Protein AF-A0A0W8G1V9-F1 (afdb_monomer)

Foldseek 3Di:
DDQALVNLQPDDDDDDPPDDDPVVSNVVSNVVNVVSVVVVVVVVVVVVVVVVVVVVVVVVVVVVVVVVVVVVVVVVVVVVVVVVVVVVVVVVVVVVVVVVVVVVVVVVVVVVVVVVVVVVVVVVVVVVVVVVVVVVVVVVCVVPPPPPVPVVVVVVVVVVVVVPDDDDDDDDDDDDDDDDD

InterPro domains:
  IPR007793 DivIVA [PF05103] (3-133)
  IPR007793 DivIVA [PTHR35794] (1-148)
  IPR019933 DivIVA domain [TIGR03544] (6-36)

Sequence (181 aa):
MTISKSDLLTHTFSKKLFGYRPAEVDATLREAAETLDRLAGERAELLRRVAEMERDLREFREREATLRDTLMTTQTIVGDMKEKARTEAVALVDEARRQADALDEAARRRLEGEKARLEALFRQRERFEQQMRDLLLAHARLLNAPDDGRGRDALDQSRALAGEQGGDAAGGDFLFGEEPA

pLDDT: mean 84.59, std 18.83, range [38.91, 98.38]

Organism: NCBI:txid938273

Secondary structure (DSSP, 8-state):
----HHHHHH--PPP-TTPPPHHHHHHHHHHHHHHHHHHHHHHHHHHHHHHHHHHHHHHHHHHHHHHHHHHHHHHHHHHHHHHHHHHHHHHHHHHHHHHHHHHHHHHHHHHHHHHHHHHHHHHHHHHHHHHHHHHHHHHHHHHTS---THHHHHHHHHHHHTTS-----------------

Mean predicted aligned error: 15.76 Å

Radius of gyration: 68.52 Å; Cα contacts (8 Å, |Δi|>4): 16; chains: 1; bounding box: 103×54×187 Å

Structure (mmCIF, N/CA/C/O backbone):
data_AF-A0A0W8G1V9-F1
#
_entry.id   AF-A0A0W8G1V9-F1
#
loop_
_atom_site.group_PDB
_atom_site.id
_atom_site.type_symbol
_atom_site.label_atom_id
_atom_site.label_alt_id
_atom_site.label_comp_id
_atom_site.label_asym_id
_atom_site.label_entity_id
_atom_site.label_seq_id
_atom_site.pdbx_PDB_ins_code
_atom_site.Cartn_x
_atom_site.Cartn_y
_atom_site.Cartn_z
_atom_site.occupancy
_atom_site.B_iso_or_equiv
_atom_site.auth_seq_id
_atom_site.auth_comp_id
_atom_site.auth_asym_id
_atom_site.auth_atom_id
_atom_site.pdbx_PDB_model_num
ATOM 1 N N . MET A 1 1 ? -42.338 -14.255 49.892 1.00 43.41 1 MET A N 1
ATOM 2 C CA . MET A 1 1 ? -43.134 -13.180 50.519 1.00 43.41 1 MET A CA 1
ATOM 3 C C . MET A 1 1 ? -42.163 -12.129 51.018 1.00 43.41 1 MET A C 1
ATOM 5 O O . MET A 1 1 ? -41.389 -12.430 51.914 1.00 43.41 1 MET A O 1
ATOM 9 N N . THR A 1 2 ? -42.115 -10.962 50.383 1.00 60.12 2 THR A N 1
ATOM 10 C CA . THR A 1 2 ? -41.278 -9.840 50.832 1.00 60.12 2 THR A CA 1
ATOM 11 C C . THR A 1 2 ? -42.154 -8.929 51.672 1.00 60.12 2 THR A C 1
ATOM 13 O O . THR A 1 2 ? -43.024 -8.255 51.132 1.00 60.12 2 THR A O 1
ATOM 16 N N . ILE A 1 3 ? -41.976 -8.986 52.986 1.00 73.94 3 ILE A N 1
ATOM 17 C CA . ILE A 1 3 ? -42.673 -8.105 53.919 1.00 73.94 3 ILE A CA 1
ATOM 18 C C . ILE A 1 3 ? -42.046 -6.713 53.771 1.00 73.94 3 ILE A C 1
ATOM 20 O O . ILE A 1 3 ? -40.832 -6.573 53.925 1.00 73.94 3 ILE A O 1
ATOM 24 N N . SER A 1 4 ? -42.847 -5.710 53.409 1.00 79.19 4 SER A N 1
ATOM 25 C CA . SER A 1 4 ? -42.400 -4.314 53.314 1.00 79.19 4 SER A CA 1
ATOM 26 C C . SER A 1 4 ? -42.278 -3.687 54.710 1.00 79.19 4 SER A C 1
ATOM 28 O O . SER A 1 4 ? -42.938 -4.132 55.650 1.00 79.19 4 SER A O 1
ATOM 30 N N . LYS A 1 5 ? -41.504 -2.605 54.868 1.00 83.62 5 LYS A N 1
ATOM 31 C CA . LYS A 1 5 ? -41.511 -1.803 56.108 1.00 83.62 5 LYS A CA 1
ATOM 32 C C . LYS A 1 5 ? -42.925 -1.409 56.518 1.00 83.62 5 LYS A C 1
ATOM 34 O O . LYS A 1 5 ? -43.279 -1.506 57.689 1.00 83.62 5 LYS A O 1
ATOM 39 N N . SER A 1 6 ? -43.729 -0.970 55.553 1.00 81.81 6 SER A N 1
ATOM 40 C CA . SER A 1 6 ? -45.129 -0.609 55.777 1.00 81.81 6 SER A CA 1
ATOM 41 C C . SER A 1 6 ? -45.936 -1.781 56.335 1.00 81.81 6 SER A C 1
ATOM 43 O O . SER A 1 6 ? -46.715 -1.577 57.265 1.00 81.81 6 SER A O 1
ATOM 45 N N . ASP A 1 7 ? -45.693 -2.996 55.842 1.00 82.88 7 ASP A N 1
ATOM 46 C CA . ASP A 1 7 ? -46.357 -4.210 56.323 1.00 82.88 7 ASP A CA 1
ATOM 47 C C . ASP A 1 7 ? -45.920 -4.561 57.751 1.00 82.88 7 ASP A C 1
ATOM 49 O O . ASP A 1 7 ? -46.758 -4.922 58.569 1.00 82.88 7 ASP A O 1
ATOM 53 N N . LEU A 1 8 ? -44.633 -4.402 58.088 1.00 83.00 8 LEU A N 1
ATOM 54 C CA . LEU A 1 8 ? -44.114 -4.625 59.448 1.00 83.00 8 LEU A CA 1
ATOM 55 C C . LEU A 1 8 ? -44.671 -3.635 60.469 1.00 83.00 8 LEU A C 1
ATOM 57 O O . LEU A 1 8 ? -44.983 -4.029 61.589 1.00 83.00 8 LEU A O 1
ATOM 61 N N . LEU A 1 9 ? -44.806 -2.362 60.089 1.00 80.81 9 LEU A N 1
ATOM 62 C CA . LEU A 1 9 ? -45.289 -1.305 60.981 1.00 80.81 9 LEU A CA 1
ATOM 63 C C . LEU A 1 9 ? -46.808 -1.339 61.198 1.00 80.81 9 LEU A C 1
ATOM 65 O O . LEU A 1 9 ? -47.284 -0.829 62.209 1.00 80.81 9 LEU A O 1
ATOM 69 N N . THR A 1 10 ? -47.572 -1.913 60.265 1.00 82.31 10 THR A N 1
ATOM 70 C CA . THR A 1 10 ? -49.034 -2.072 60.393 1.00 82.31 10 THR A CA 1
ATOM 71 C C . THR A 1 10 ? -49.454 -3.442 60.923 1.00 82.31 10 THR A C 1
ATOM 73 O O . THR A 1 10 ? -50.629 -3.643 61.241 1.00 82.31 10 THR A O 1
ATOM 76 N N . HIS A 1 11 ? -48.520 -4.386 61.059 1.00 81.69 11 HIS A N 1
ATOM 77 C CA . HIS A 1 11 ? -48.825 -5.713 61.573 1.00 81.69 11 HIS A CA 1
ATOM 78 C C . HIS A 1 11 ? -49.167 -5.669 63.066 1.00 81.69 11 HIS A C 1
ATOM 80 O O . HIS A 1 11 ? -48.423 -5.124 63.877 1.00 81.69 11 HIS A O 1
ATOM 86 N N . THR A 1 12 ? -50.291 -6.281 63.446 1.00 77.44 12 THR A N 1
ATOM 87 C CA . THR A 1 12 ? -50.728 -6.375 64.844 1.00 77.44 12 THR A CA 1
ATOM 88 C C . THR A 1 12 ? -50.795 -7.834 65.278 1.00 77.44 12 THR A C 1
ATOM 90 O O . THR A 1 12 ? -51.398 -8.675 64.612 1.00 77.44 12 THR A O 1
ATOM 93 N N . PHE A 1 13 ? -50.166 -8.150 66.411 1.00 82.31 13 PHE A N 1
ATOM 94 C CA . PHE A 1 13 ? -50.137 -9.509 66.949 1.00 82.31 13 PHE A CA 1
ATOM 95 C C . PHE A 1 13 ? -51.309 -9.774 67.903 1.00 82.31 13 PHE A C 1
ATOM 97 O O . PHE A 1 13 ? -51.673 -8.936 68.731 1.00 82.31 13 PHE A O 1
ATOM 104 N N . SER A 1 14 ? -51.880 -10.982 67.842 1.00 81.00 14 SER A N 1
ATOM 105 C CA . SER A 1 14 ? -52.902 -11.435 68.794 1.00 81.00 14 SER A CA 1
ATOM 106 C C . SER A 1 14 ? -52.316 -11.613 70.201 1.00 81.00 14 SER A C 1
ATOM 108 O O . SER A 1 14 ? -51.276 -12.255 70.360 1.00 81.00 14 SER A O 1
ATOM 110 N N . LYS A 1 15 ? -53.002 -11.115 71.237 1.00 80.62 15 LYS A N 1
ATOM 111 C CA . LYS A 1 15 ? -52.551 -11.207 72.638 1.00 80.62 15 LYS A CA 1
ATOM 112 C C . LYS A 1 15 ? -52.865 -12.590 73.239 1.00 80.62 15 LYS A C 1
ATOM 114 O O . LYS A 1 15 ? -53.973 -13.093 73.075 1.00 80.62 15 LYS A O 1
ATOM 119 N N . LYS A 1 16 ? -51.916 -13.191 73.970 1.00 83.56 16 LYS A N 1
ATOM 120 C CA . LYS A 1 16 ? -52.084 -14.441 74.749 1.00 83.56 16 LYS A CA 1
ATOM 121 C C . LYS A 1 16 ? -51.517 -14.278 76.167 1.00 83.56 16 LYS A C 1
ATOM 123 O O . LYS A 1 16 ? -50.595 -13.494 76.363 1.00 83.56 16 LYS A O 1
ATOM 128 N N . LEU A 1 17 ? -52.054 -15.039 77.131 1.00 74.75 17 LEU A N 1
ATOM 129 C CA . LEU A 1 17 ? -51.790 -14.892 78.578 1.00 74.75 17 LEU A CA 1
ATOM 130 C C . LEU A 1 17 ? -50.307 -15.058 78.994 1.00 74.75 17 LEU A C 1
ATOM 132 O O . LEU A 1 17 ? -49.903 -14.494 80.001 1.00 74.75 17 LEU A O 1
ATOM 136 N N . PHE A 1 18 ? -49.499 -15.786 78.214 1.00 81.44 18 PHE A N 1
ATOM 137 C CA . PHE A 1 18 ? -48.054 -15.999 78.426 1.00 81.44 18 PHE A CA 1
ATOM 138 C C . PHE A 1 18 ? -47.213 -15.502 77.225 1.00 81.44 18 PHE A C 1
ATOM 140 O O . PHE A 1 18 ? -46.305 -16.187 76.763 1.00 81.44 18 PHE A O 1
ATOM 147 N N . GLY A 1 19 ? -47.571 -14.353 76.642 1.00 82.50 19 GLY A N 1
ATOM 148 C CA . GLY A 1 19 ? -46.897 -13.788 75.463 1.00 82.50 19 GLY A CA 1
ATOM 149 C C . GLY A 1 19 ? -45.701 -12.876 75.772 1.00 82.50 19 GLY A C 1
ATOM 150 O O . GLY A 1 19 ? -45.485 -12.463 76.910 1.00 82.50 19 GLY A O 1
ATOM 151 N N . TYR A 1 20 ? -44.947 -12.524 74.726 1.00 84.75 20 TYR A N 1
ATOM 152 C CA . TYR A 1 20 ? -43.885 -11.514 74.789 1.00 84.75 20 TYR A CA 1
ATOM 153 C C . TYR A 1 20 ? -44.431 -10.122 75.139 1.00 84.75 20 TYR A C 1
ATOM 155 O O . TYR A 1 20 ? -45.598 -9.812 74.881 1.00 84.75 20 TYR A O 1
ATOM 163 N N . ARG A 1 21 ? -43.577 -9.263 75.711 1.00 87.44 21 ARG A N 1
ATOM 164 C CA . ARG A 1 21 ? -43.950 -7.888 76.064 1.00 87.44 21 ARG A CA 1
ATOM 165 C C . ARG A 1 21 ? -44.204 -7.059 74.798 1.00 87.44 21 ARG A C 1
ATOM 167 O O . ARG A 1 21 ? -43.276 -6.896 74.009 1.00 87.44 21 ARG A O 1
ATOM 174 N N . PRO A 1 22 ? -45.401 -6.465 74.626 1.00 85.06 22 PRO A N 1
ATOM 175 C CA . PRO A 1 22 ? -45.743 -5.719 73.413 1.00 85.06 22 PRO A CA 1
ATOM 176 C C . PRO A 1 22 ? -44.774 -4.576 73.091 1.00 85.06 22 PRO A C 1
ATOM 178 O O . PRO A 1 22 ? -44.374 -4.428 71.948 1.00 85.06 22 PRO A O 1
ATOM 181 N N . ALA A 1 23 ? -44.327 -3.821 74.101 1.00 86.31 23 ALA A N 1
ATOM 182 C CA . ALA A 1 23 ? -43.430 -2.682 73.896 1.00 86.31 23 ALA A CA 1
ATOM 183 C C . ALA A 1 23 ? -42.039 -3.076 73.363 1.00 86.31 23 ALA A C 1
ATOM 185 O O . ALA A 1 23 ? -41.476 -2.356 72.543 1.00 86.31 23 ALA A O 1
ATOM 186 N N . GLU A 1 24 ? -41.491 -4.211 73.815 1.00 87.62 24 GLU A N 1
ATOM 187 C CA . GLU A 1 24 ? -40.208 -4.731 73.320 1.00 87.62 24 GLU A CA 1
ATOM 188 C C . GLU A 1 24 ? -40.360 -5.241 71.881 1.00 87.62 24 GLU A C 1
ATOM 190 O O . GLU A 1 24 ? -39.543 -4.912 71.026 1.00 87.62 24 GLU A O 1
ATOM 195 N N . VAL A 1 25 ? -41.453 -5.956 71.589 1.00 89.31 25 VAL A N 1
ATOM 196 C CA . VAL A 1 25 ? -41.765 -6.434 70.233 1.00 89.31 25 VAL A CA 1
ATOM 197 C C . VAL A 1 25 ? -41.939 -5.263 69.263 1.00 89.31 25 VAL A C 1
ATOM 199 O O . VAL A 1 25 ? -41.333 -5.273 68.196 1.00 89.31 25 VAL A O 1
ATOM 202 N N . ASP A 1 26 ? -42.696 -4.228 69.636 1.00 86.31 26 ASP A N 1
ATOM 203 C CA . ASP A 1 26 ? -42.910 -3.040 68.801 1.00 86.31 26 ASP A CA 1
ATOM 204 C C . ASP A 1 26 ? -41.598 -2.284 68.525 1.00 86.31 26 ASP A C 1
ATOM 206 O O . ASP A 1 26 ? -41.400 -1.765 67.426 1.00 86.31 26 ASP A O 1
ATOM 210 N N . ALA A 1 27 ? -40.686 -2.220 69.503 1.00 89.25 27 ALA A N 1
ATOM 211 C CA . ALA A 1 27 ? -39.368 -1.614 69.319 1.00 89.25 27 ALA A CA 1
ATOM 212 C C . ALA A 1 27 ? -38.511 -2.414 68.324 1.00 89.25 27 ALA A C 1
ATOM 214 O O . ALA A 1 27 ? -37.977 -1.833 67.379 1.00 89.25 27 ALA A O 1
ATOM 215 N N . THR A 1 28 ? -38.451 -3.742 68.472 1.00 89.38 28 THR A N 1
ATOM 216 C CA . THR A 1 28 ? -37.724 -4.618 67.540 1.00 89.38 28 THR A CA 1
ATOM 217 C C . THR A 1 28 ? -38.335 -4.598 66.138 1.00 89.38 28 THR A C 1
ATOM 219 O O . THR A 1 28 ? -37.599 -4.606 65.156 1.00 89.38 28 THR A O 1
ATOM 222 N N . LEU A 1 29 ? -39.666 -4.524 66.011 1.00 89.12 29 LEU A N 1
ATOM 223 C CA . LEU A 1 29 ? -40.331 -4.386 64.712 1.00 89.12 29 LEU A CA 1
ATOM 224 C C . LEU A 1 29 ? -39.946 -3.084 64.006 1.00 89.12 29 LEU A C 1
ATOM 226 O O . LEU A 1 29 ? -39.712 -3.110 62.800 1.00 89.12 29 LEU A O 1
ATOM 230 N N . ARG A 1 30 ? -39.854 -1.959 64.731 1.00 88.69 30 ARG A N 1
ATOM 231 C CA . ARG A 1 30 ? -39.401 -0.683 64.149 1.00 88.69 30 ARG A CA 1
ATOM 232 C C . ARG A 1 30 ? -37.962 -0.773 63.653 1.00 88.69 30 ARG A C 1
ATOM 234 O O . ARG A 1 30 ? -37.707 -0.414 62.509 1.00 88.69 30 ARG A O 1
ATOM 241 N N . GLU A 1 31 ? -37.057 -1.308 64.469 1.00 91.31 31 GLU A N 1
ATOM 242 C CA . GLU A 1 31 ? -35.646 -1.489 64.098 1.00 91.31 31 GLU A CA 1
ATOM 243 C C . GLU A 1 31 ? -35.482 -2.437 62.896 1.00 91.31 31 GLU A C 1
ATOM 245 O O . GLU A 1 31 ? -34.732 -2.154 61.955 1.00 91.31 31 GLU A O 1
ATOM 250 N N . ALA A 1 32 ? -36.237 -3.540 62.873 1.00 91.69 32 ALA A N 1
ATOM 251 C CA . ALA A 1 32 ? -36.265 -4.468 61.746 1.00 91.69 32 ALA A CA 1
ATOM 252 C C . ALA A 1 32 ? -36.785 -3.789 60.470 1.00 91.69 32 ALA A C 1
ATOM 254 O O . ALA A 1 32 ? -36.225 -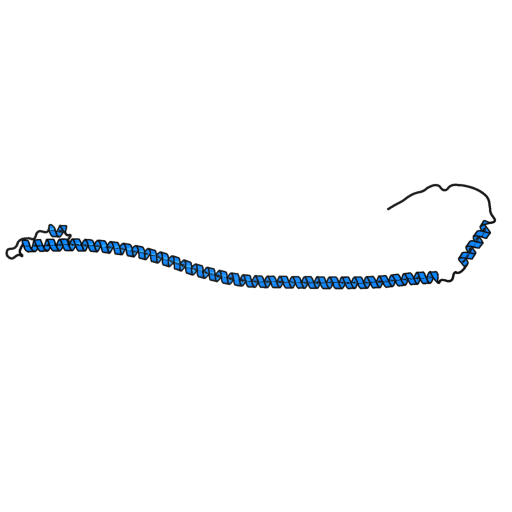3.987 59.391 1.00 91.69 32 ALA A O 1
ATOM 255 N N . ALA A 1 33 ? -37.826 -2.963 60.588 1.00 90.31 33 ALA A N 1
ATOM 256 C CA . ALA A 1 33 ? -38.414 -2.253 59.462 1.00 90.31 33 ALA A CA 1
ATOM 257 C C . ALA A 1 33 ? -37.476 -1.164 58.901 1.00 90.31 33 ALA A C 1
ATOM 259 O O . ALA A 1 33 ? -37.372 -1.020 57.684 1.00 90.31 33 ALA A O 1
ATOM 260 N N . GLU A 1 34 ? -36.740 -0.444 59.754 1.00 91.19 34 GLU A N 1
ATOM 261 C CA . GLU A 1 34 ? -35.687 0.496 59.333 1.00 91.19 34 GLU A CA 1
ATOM 262 C C . GLU A 1 34 ? -34.514 -0.216 58.648 1.00 91.19 34 GLU A C 1
ATOM 264 O O . GLU A 1 34 ? -34.031 0.226 57.603 1.00 91.19 34 GLU A O 1
ATOM 269 N N . THR A 1 35 ? -34.086 -1.355 59.195 1.00 92.06 35 THR A N 1
ATOM 270 C CA . THR A 1 35 ? -33.015 -2.164 58.602 1.00 92.06 35 THR A CA 1
ATOM 271 C C . THR A 1 35 ? -33.415 -2.707 57.230 1.00 92.06 35 THR A C 1
ATOM 273 O O . THR A 1 35 ? -32.601 -2.693 56.305 1.00 92.06 35 THR A O 1
ATOM 276 N N . LEU A 1 36 ? -34.666 -3.147 57.069 1.00 91.69 36 LEU A N 1
ATOM 277 C CA . LEU A 1 36 ? -35.198 -3.611 55.787 1.00 91.69 36 LEU A CA 1
ATOM 278 C C . LEU A 1 36 ? -35.263 -2.498 54.744 1.00 91.69 36 LEU A C 1
ATOM 280 O O . LEU A 1 36 ? -34.876 -2.735 53.602 1.00 91.69 36 LEU A O 1
ATOM 284 N N . ASP A 1 37 ? -35.690 -1.296 55.128 1.00 89.81 37 ASP A N 1
ATOM 285 C CA . ASP A 1 37 ? -35.677 -0.125 54.243 1.00 89.81 37 ASP A CA 1
ATOM 286 C C . ASP A 1 37 ? -34.264 0.198 53.757 1.00 89.81 37 ASP A C 1
ATOM 288 O O . ASP A 1 37 ? -34.039 0.380 52.559 1.00 89.81 37 ASP A O 1
ATOM 292 N N . ARG A 1 38 ? -33.296 0.227 54.681 1.00 93.75 38 ARG A N 1
ATOM 293 C CA . ARG A 1 38 ? -31.892 0.481 54.349 1.00 93.75 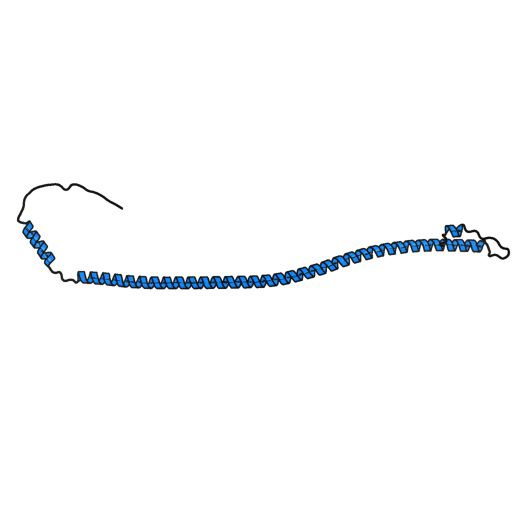38 ARG A CA 1
ATOM 294 C C . ARG A 1 38 ? -31.356 -0.572 53.378 1.00 93.75 38 ARG A C 1
ATOM 296 O O . ARG A 1 38 ? -30.801 -0.215 52.343 1.00 93.75 38 ARG A O 1
ATOM 303 N N . LEU A 1 39 ? -31.581 -1.856 53.665 1.00 94.12 39 LEU A N 1
ATOM 304 C CA . LEU A 1 39 ? -31.167 -2.960 52.790 1.00 94.12 39 LEU A CA 1
ATOM 305 C C . LEU A 1 39 ? -31.860 -2.913 51.422 1.00 94.12 39 LEU A C 1
ATOM 307 O O . LEU A 1 39 ? -31.241 -3.231 50.407 1.00 94.12 39 LEU A O 1
ATOM 311 N N . ALA A 1 40 ? -33.131 -2.509 51.366 1.00 91.25 40 ALA A N 1
ATOM 312 C CA . ALA A 1 40 ? -33.850 -2.333 50.108 1.00 91.25 40 ALA A CA 1
ATOM 313 C C . ALA A 1 40 ? -33.253 -1.188 49.273 1.00 91.25 40 ALA A C 1
ATOM 315 O O . ALA A 1 40 ? -33.099 -1.342 48.058 1.00 91.25 40 ALA A O 1
ATOM 316 N N . GLY A 1 41 ? -32.867 -0.083 49.919 1.00 94.62 41 GLY A N 1
ATOM 317 C CA . GLY A 1 41 ? -32.159 1.036 49.294 1.00 94.62 41 GLY A CA 1
ATOM 318 C C . GLY A 1 41 ? -30.789 0.631 48.747 1.00 94.62 41 GLY A C 1
ATOM 319 O O . GLY A 1 41 ? -30.528 0.820 47.559 1.00 94.62 41 GLY A O 1
ATOM 320 N N . GLU A 1 42 ? -29.960 -0.011 49.575 1.00 96.44 42 GLU A N 1
ATOM 321 C CA . GLU A 1 42 ? -28.645 -0.536 49.179 1.00 96.44 42 GLU A CA 1
ATOM 322 C C . GLU A 1 42 ? -28.772 -1.530 48.014 1.00 96.44 42 GLU A C 1
ATOM 324 O O . GLU A 1 42 ? -28.048 -1.437 47.023 1.00 96.44 42 GLU A O 1
ATOM 329 N N . ARG A 1 43 ? -29.750 -2.445 48.069 1.00 95.75 43 ARG A N 1
ATOM 330 C CA . ARG A 1 43 ? -30.030 -3.384 46.973 1.00 95.75 43 ARG A CA 1
ATOM 331 C C . ARG A 1 43 ? -30.409 -2.654 45.686 1.00 95.75 43 ARG A C 1
ATOM 333 O O . ARG A 1 43 ? -29.951 -3.048 44.616 1.00 95.75 43 ARG A O 1
ATOM 340 N N . ALA A 1 44 ? -31.258 -1.630 45.762 1.00 95.88 44 ALA A N 1
ATOM 341 C CA . ALA A 1 44 ? -31.665 -0.863 44.588 1.00 95.88 44 ALA A CA 1
ATOM 342 C C . ALA A 1 44 ? -30.486 -0.096 43.968 1.00 95.88 44 ALA A C 1
ATOM 344 O O . ALA A 1 44 ? -30.358 -0.059 42.745 1.00 95.88 44 ALA A O 1
ATOM 345 N N . GLU A 1 45 ? -29.607 0.479 44.791 1.00 97.44 45 GLU A N 1
ATOM 346 C CA . GLU A 1 45 ? -28.390 1.150 44.330 1.00 97.44 45 GLU A CA 1
ATOM 347 C C . GLU A 1 45 ? -27.412 0.167 43.675 1.00 97.44 45 GLU A C 1
ATOM 349 O O . GLU A 1 45 ? -26.950 0.410 42.559 1.00 97.44 45 GLU A O 1
ATOM 354 N N . LEU A 1 46 ? -27.150 -0.977 44.315 1.00 97.69 46 LEU A N 1
ATOM 355 C CA . LEU A 1 46 ? -26.286 -2.019 43.759 1.00 97.69 46 LEU A CA 1
ATOM 356 C C . LEU A 1 46 ? -26.817 -2.536 42.421 1.00 97.69 46 LEU A C 1
ATOM 358 O O . LEU A 1 46 ? -26.045 -2.671 41.476 1.00 97.69 46 LEU A O 1
ATOM 362 N N . LEU A 1 47 ? -28.128 -2.768 42.302 1.00 97.62 47 LEU A N 1
ATOM 363 C CA . LEU A 1 47 ? -28.737 -3.192 41.039 1.00 97.62 47 LEU A CA 1
ATOM 364 C C . LEU A 1 47 ? -28.603 -2.135 39.938 1.00 97.62 47 LEU A C 1
ATOM 366 O O . LEU A 1 47 ? -28.354 -2.502 38.791 1.00 97.62 47 LEU A O 1
ATOM 370 N N . ARG A 1 48 ? -28.717 -0.838 40.265 1.00 98.00 48 ARG A N 1
ATOM 371 C CA . ARG A 1 48 ? -28.436 0.230 39.290 1.00 98.00 48 ARG A CA 1
ATOM 372 C C . ARG A 1 48 ? -26.984 0.195 38.828 1.00 98.00 48 ARG A C 1
ATOM 374 O O . ARG A 1 48 ? -26.747 0.192 37.626 1.00 98.00 48 ARG A O 1
ATOM 381 N N . ARG A 1 49 ? -26.029 0.095 39.758 1.00 98.00 49 ARG A N 1
ATOM 382 C CA . ARG A 1 49 ? -24.593 0.043 39.427 1.00 98.00 49 ARG A CA 1
ATOM 383 C C . ARG A 1 49 ? -24.247 -1.184 38.586 1.00 98.00 49 ARG A C 1
ATOM 385 O O . ARG A 1 49 ? -23.481 -1.065 37.639 1.00 98.00 49 ARG A O 1
ATOM 392 N N . VAL A 1 50 ? -24.839 -2.342 38.887 1.00 98.38 50 VAL A N 1
ATOM 393 C CA . VAL A 1 50 ? -24.683 -3.554 38.066 1.00 98.38 50 VAL A CA 1
ATOM 394 C C . VAL A 1 50 ? -25.219 -3.318 36.655 1.00 98.38 50 VAL A C 1
ATOM 396 O O . VAL A 1 50 ? -24.515 -3.605 35.694 1.00 98.38 50 VAL A O 1
ATOM 399 N N . ALA A 1 51 ? -26.415 -2.743 36.511 1.00 97.94 51 ALA A N 1
ATOM 400 C CA . ALA A 1 51 ? -26.993 -2.469 35.196 1.00 97.94 51 ALA A CA 1
ATOM 401 C C . ALA A 1 51 ? -26.149 -1.479 34.367 1.00 97.94 51 ALA A C 1
ATOM 403 O O . ALA A 1 51 ? -25.999 -1.664 33.157 1.00 97.94 51 ALA A O 1
ATOM 404 N N . GLU A 1 52 ? -25.579 -0.453 35.007 1.00 98.25 52 GLU A N 1
ATOM 405 C CA . GLU A 1 52 ? -24.643 0.490 34.381 1.00 98.25 52 GLU A CA 1
ATOM 406 C C . GLU A 1 52 ? -23.353 -0.212 33.941 1.00 98.25 52 GLU A C 1
ATOM 408 O O . GLU A 1 52 ? -22.999 -0.156 32.765 1.00 98.25 52 GLU A O 1
ATOM 413 N N . MET A 1 53 ? -22.708 -0.965 34.837 1.00 97.88 53 MET A N 1
ATOM 414 C CA . MET A 1 53 ? -21.487 -1.716 34.521 1.00 97.88 53 MET A CA 1
ATOM 415 C C . MET A 1 53 ? -21.705 -2.740 33.405 1.00 97.88 53 MET A C 1
ATOM 417 O O . MET A 1 53 ? -20.853 -2.903 32.536 1.00 97.88 53 MET A O 1
ATOM 421 N N . GLU A 1 54 ? -22.847 -3.428 33.392 1.00 98.06 54 GLU A N 1
ATOM 422 C CA . GLU A 1 54 ? -23.198 -4.351 32.315 1.00 98.06 54 GLU A CA 1
ATOM 423 C C . GLU A 1 54 ? -23.390 -3.634 30.976 1.00 98.06 54 GLU A C 1
ATOM 425 O O . GLU A 1 54 ? -23.065 -4.199 29.928 1.00 98.06 54 GLU A O 1
ATOM 430 N N . ARG A 1 55 ? -23.917 -2.403 30.987 1.00 98.19 55 ARG A N 1
ATOM 431 C CA . ARG A 1 55 ? -24.049 -1.581 29.781 1.00 98.19 55 ARG A CA 1
ATOM 432 C C . ARG A 1 55 ? -22.681 -1.190 29.241 1.00 98.19 55 ARG A C 1
ATOM 434 O O . ARG A 1 55 ? -22.421 -1.428 28.064 1.00 98.19 55 ARG A O 1
ATOM 441 N N . ASP A 1 56 ? -21.815 -0.678 30.103 1.00 98.00 56 ASP A N 1
ATOM 442 C CA . ASP A 1 56 ? -20.468 -0.258 29.721 1.00 98.00 56 ASP A CA 1
ATOM 443 C C . ASP A 1 56 ? -19.646 -1.453 29.224 1.00 98.00 56 ASP A C 1
ATOM 445 O O . ASP A 1 56 ? -18.951 -1.370 28.215 1.00 98.00 56 AS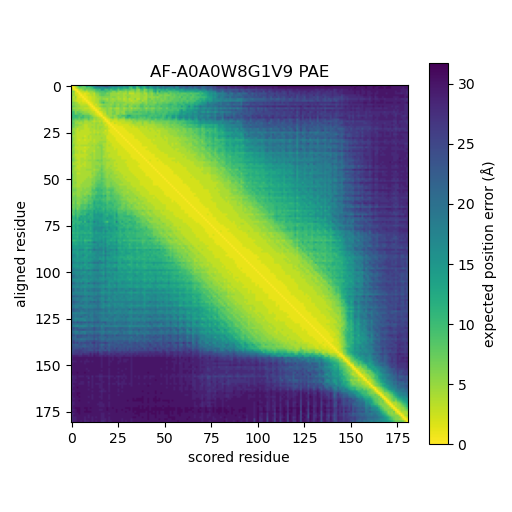P A O 1
ATOM 449 N N . LEU A 1 57 ? -19.785 -2.615 29.869 1.00 98.38 57 LEU A N 1
ATOM 450 C CA . LEU A 1 57 ? -19.115 -3.843 29.448 1.00 98.38 57 LEU A CA 1
ATOM 451 C C . LEU A 1 57 ? -19.573 -4.313 28.061 1.00 98.38 57 LEU A C 1
ATOM 453 O O . LEU A 1 57 ? -18.754 -4.812 27.288 1.00 98.38 57 LEU A O 1
ATOM 457 N N . ARG A 1 58 ? -20.864 -4.175 27.732 1.00 98.19 58 ARG A N 1
ATOM 458 C CA . ARG A 1 58 ? -21.365 -4.462 26.376 1.00 98.19 58 ARG A CA 1
ATOM 459 C C . ARG A 1 58 ? -20.755 -3.507 25.356 1.00 98.19 58 ARG A C 1
ATOM 461 O O . ARG A 1 58 ? -20.220 -3.973 24.356 1.00 98.19 58 ARG A O 1
ATOM 468 N N . GLU A 1 59 ? -20.745 -2.212 25.651 1.00 98.06 59 GLU A N 1
ATOM 469 C CA . GLU A 1 59 ? -20.157 -1.200 24.771 1.00 98.06 59 GLU A CA 1
ATOM 470 C C . GLU A 1 59 ? -18.653 -1.433 24.544 1.00 98.06 59 GLU A C 1
ATOM 472 O O . GLU A 1 59 ? -18.172 -1.366 23.412 1.00 98.06 59 GLU A O 1
ATOM 477 N N . PHE A 1 60 ? -17.897 -1.774 25.593 1.00 98.25 60 PHE A N 1
ATOM 478 C CA . PHE A 1 60 ? -16.480 -2.114 25.452 1.00 98.25 60 PHE A CA 1
ATOM 479 C C . PHE A 1 60 ? -16.261 -3.354 24.588 1.00 98.25 60 PHE A C 1
ATOM 481 O O . PHE A 1 60 ? -15.371 -3.338 23.740 1.00 98.25 60 PHE A O 1
ATOM 488 N N . ARG A 1 61 ? -17.084 -4.397 24.743 1.00 97.88 61 ARG A N 1
ATOM 489 C CA . ARG A 1 61 ? -16.994 -5.608 23.912 1.00 97.88 61 ARG A CA 1
ATOM 490 C C . ARG A 1 61 ? -17.313 -5.335 22.445 1.00 97.88 61 ARG A C 1
ATOM 492 O O . ARG A 1 61 ? -16.633 -5.867 21.574 1.00 97.88 61 ARG A O 1
ATOM 499 N N . GLU A 1 62 ? -18.307 -4.499 22.159 1.00 98.00 62 GLU A N 1
ATOM 500 C CA . GLU A 1 62 ? -18.641 -4.091 20.786 1.00 98.00 62 GLU A CA 1
ATOM 501 C C . GLU A 1 62 ? -17.500 -3.289 20.142 1.00 98.00 62 GLU A C 1
ATOM 503 O O . GLU A 1 62 ? -17.118 -3.538 18.992 1.00 98.00 62 GLU A O 1
ATOM 508 N N . ARG A 1 63 ? -16.895 -2.366 20.900 1.00 98.06 63 ARG A N 1
ATOM 509 C CA . ARG A 1 63 ? -15.716 -1.604 20.460 1.00 98.06 63 ARG A CA 1
ATOM 510 C C . ARG A 1 63 ? -14.509 -2.509 20.221 1.00 98.06 63 ARG A C 1
ATOM 512 O O . ARG A 1 63 ? -13.825 -2.348 19.214 1.00 98.06 63 ARG A O 1
ATOM 519 N N . GLU A 1 64 ? -14.257 -3.465 21.113 1.00 97.88 64 GLU A N 1
ATOM 520 C CA . GLU A 1 64 ? -13.168 -4.435 20.978 1.00 97.88 64 GLU A CA 1
ATOM 521 C C . GLU A 1 64 ? -13.361 -5.326 19.745 1.00 97.88 64 GLU A C 1
ATOM 523 O O . GLU A 1 64 ? -12.418 -5.512 18.977 1.00 97.88 64 GLU A O 1
ATOM 528 N N . ALA A 1 65 ? -14.584 -5.811 19.503 1.00 97.75 65 ALA A N 1
ATOM 529 C CA . ALA A 1 65 ? -14.912 -6.585 18.308 1.00 97.75 65 ALA A CA 1
ATOM 530 C C . ALA A 1 65 ? -14.649 -5.775 17.029 1.00 97.75 65 ALA A C 1
ATOM 532 O O . ALA A 1 65 ? -13.932 -6.235 16.142 1.00 97.75 65 ALA A O 1
ATOM 533 N N . THR A 1 66 ? -15.127 -4.529 16.984 1.00 97.81 66 THR A N 1
ATOM 534 C CA . THR A 1 66 ? -14.904 -3.622 15.847 1.00 97.81 66 THR A CA 1
ATOM 535 C C . THR A 1 66 ? -13.414 -3.366 15.612 1.00 97.81 66 THR A C 1
ATOM 537 O O . THR A 1 66 ? -12.939 -3.393 14.474 1.00 97.81 66 THR A O 1
ATOM 540 N N . LEU A 1 67 ? -12.648 -3.137 16.684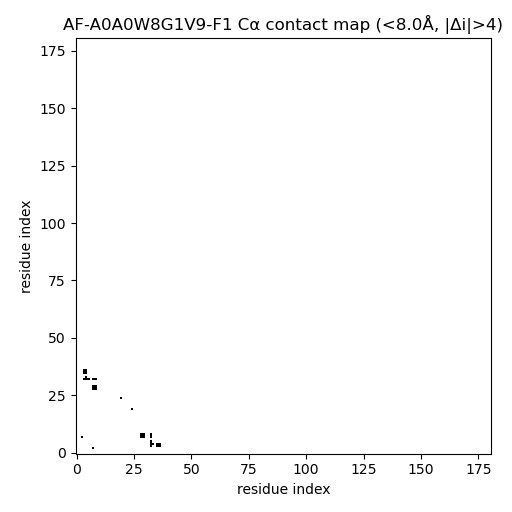 1.00 97.94 67 LEU A N 1
ATOM 541 C CA . LEU A 1 67 ? -11.205 -2.926 16.597 1.00 97.94 67 LEU A CA 1
ATOM 542 C C . LEU A 1 67 ? -10.493 -4.179 16.080 1.00 97.94 67 LEU A C 1
ATOM 544 O O . LEU A 1 67 ? -9.630 -4.073 15.210 1.00 97.94 67 LEU A O 1
ATOM 548 N N . ARG A 1 68 ? -10.873 -5.362 16.571 1.00 97.88 68 ARG A N 1
ATOM 549 C CA . ARG A 1 68 ? -10.313 -6.640 16.123 1.00 97.88 68 ARG A CA 1
ATOM 550 C C . ARG A 1 68 ? -10.568 -6.870 14.637 1.00 97.88 68 ARG A C 1
ATOM 552 O O . ARG A 1 68 ? -9.632 -7.193 13.909 1.00 97.88 68 ARG A O 1
ATOM 559 N N . ASP A 1 69 ? -11.797 -6.650 14.185 1.00 97.50 69 ASP A N 1
ATOM 560 C CA . ASP A 1 69 ? -12.178 -6.821 12.782 1.00 97.50 69 ASP A CA 1
ATOM 561 C C . ASP A 1 69 ? -11.450 -5.813 11.885 1.00 97.50 69 ASP A C 1
ATOM 563 O O . ASP A 1 69 ? -10.945 -6.167 10.816 1.00 97.50 69 ASP A O 1
ATOM 567 N N . THR A 1 70 ? -11.295 -4.574 12.358 1.00 97.44 70 THR A N 1
ATOM 568 C CA . THR A 1 70 ? -10.510 -3.544 11.665 1.00 97.44 70 THR A CA 1
ATOM 569 C C . THR A 1 70 ? -9.041 -3.946 11.555 1.00 97.44 70 THR A C 1
ATOM 571 O O . THR A 1 70 ? -8.450 -3.807 10.483 1.00 97.44 70 THR A O 1
ATOM 574 N N . LEU A 1 71 ? -8.439 -4.478 12.624 1.00 97.75 71 LEU A N 1
ATOM 575 C CA . LEU A 1 71 ? -7.048 -4.939 12.618 1.00 97.75 71 LEU A CA 1
ATOM 576 C C . LEU A 1 71 ? -6.847 -6.126 11.673 1.00 97.75 71 LEU A C 1
ATOM 578 O O . LEU A 1 71 ? -5.894 -6.118 10.896 1.00 97.75 71 LEU A O 1
ATOM 582 N N . MET A 1 72 ? -7.753 -7.107 11.681 1.00 97.25 72 MET A N 1
ATOM 583 C CA . MET A 1 72 ? -7.695 -8.247 10.759 1.00 97.25 72 MET A CA 1
ATOM 584 C C . MET A 1 72 ? -7.840 -7.808 9.300 1.00 97.25 72 MET A C 1
ATOM 586 O O . MET A 1 72 ? -7.075 -8.239 8.433 1.00 97.25 72 MET A O 1
ATOM 590 N N . THR A 1 73 ? -8.779 -6.902 9.029 1.00 97.62 73 THR A N 1
ATOM 591 C CA . THR A 1 73 ? -8.978 -6.333 7.692 1.00 97.62 73 THR A CA 1
ATOM 592 C C . THR A 1 73 ? -7.741 -5.556 7.249 1.00 97.62 73 THR A C 1
ATOM 594 O O . THR A 1 73 ? -7.240 -5.760 6.147 1.00 97.62 73 THR A O 1
ATOM 597 N N . THR A 1 74 ? -7.183 -4.725 8.133 1.00 96.81 74 THR A N 1
ATOM 598 C CA . THR A 1 74 ? -5.954 -3.964 7.865 1.00 96.81 74 THR A CA 1
ATOM 599 C C . THR A 1 74 ? -4.781 -4.896 7.579 1.00 96.81 74 THR A C 1
ATOM 601 O O . THR A 1 74 ? -4.036 -4.666 6.631 1.00 96.81 74 THR A O 1
ATOM 604 N N . GLN A 1 75 ? -4.622 -5.973 8.351 1.00 95.88 75 GLN A N 1
ATOM 605 C CA . GLN A 1 75 ? -3.560 -6.953 8.131 1.00 95.88 75 GLN A CA 1
ATOM 606 C C . GLN A 1 75 ? -3.695 -7.642 6.769 1.00 95.88 75 GLN A C 1
ATOM 608 O O . GLN A 1 75 ? -2.690 -7.815 6.080 1.00 95.88 75 GLN A O 1
ATOM 613 N N . THR A 1 76 ? -4.924 -7.977 6.371 1.00 97.00 76 THR A N 1
ATOM 614 C CA . THR A 1 76 ? -5.224 -8.563 5.056 1.00 97.00 76 THR A CA 1
ATOM 615 C C . THR A 1 76 ? -4.870 -7.583 3.940 1.00 97.00 76 THR A C 1
ATOM 617 O O . THR A 1 76 ? -4.066 -7.913 3.076 1.00 97.00 76 THR A O 1
ATOM 620 N N . ILE A 1 77 ? -5.341 -6.334 4.028 1.00 97.50 77 ILE A N 1
ATOM 621 C CA . ILE A 1 77 ? -5.035 -5.277 3.051 1.00 97.50 77 ILE A CA 1
ATOM 622 C C . ILE A 1 77 ? -3.525 -5.055 2.927 1.00 97.50 77 ILE A C 1
ATOM 624 O O . ILE A 1 77 ? -3.004 -4.931 1.823 1.00 97.50 77 ILE A O 1
ATOM 628 N N . VAL A 1 78 ? -2.798 -5.008 4.045 1.00 97.69 78 VAL A N 1
ATOM 629 C CA . VAL A 1 78 ? -1.337 -4.849 4.031 1.00 97.69 78 VAL A CA 1
ATOM 630 C C . VAL A 1 78 ? -0.655 -6.054 3.376 1.00 97.69 78 VAL A C 1
ATOM 632 O O . VAL A 1 78 ? 0.339 -5.869 2.673 1.00 97.69 78 VAL A O 1
ATOM 635 N N . GLY A 1 79 ? -1.161 -7.269 3.597 1.00 97.25 79 GLY A N 1
ATOM 636 C CA . GLY A 1 79 ? -0.695 -8.482 2.924 1.00 97.25 79 GLY A CA 1
ATOM 637 C C . GLY A 1 79 ? -0.874 -8.392 1.410 1.00 97.25 79 GLY A C 1
ATOM 638 O O . GLY A 1 79 ? 0.115 -8.441 0.675 1.00 97.25 79 GLY A O 1
ATOM 639 N N . ASP A 1 80 ? -2.104 -8.144 0.969 1.00 97.19 80 ASP A N 1
ATOM 640 C CA . ASP A 1 80 ? -2.470 -8.034 -0.445 1.00 97.19 80 ASP A CA 1
ATOM 641 C C . ASP A 1 80 ? -1.695 -6.908 -1.139 1.00 97.19 80 ASP A C 1
ATOM 643 O O . ASP A 1 80 ? -1.184 -7.068 -2.248 1.00 97.19 80 ASP A O 1
ATOM 647 N N . MET A 1 81 ? -1.533 -5.765 -0.466 1.00 97.62 81 MET A N 1
ATOM 648 C CA . MET A 1 81 ? -0.779 -4.630 -0.995 1.00 97.62 81 MET A CA 1
ATOM 649 C C . MET A 1 81 ? 0.705 -4.971 -1.173 1.00 97.62 81 MET A C 1
ATOM 651 O O . MET A 1 81 ? 1.301 -4.580 -2.176 1.00 97.62 81 MET A O 1
ATOM 655 N N . LYS A 1 82 ? 1.308 -5.726 -0.244 1.00 97.88 82 LYS A N 1
ATOM 656 C CA . LYS A 1 82 ? 2.698 -6.196 -0.379 1.00 97.88 82 LYS A CA 1
ATOM 657 C C . LYS A 1 82 ? 2.854 -7.185 -1.529 1.00 97.88 82 LYS A C 1
ATOM 659 O O . LYS A 1 82 ? 3.827 -7.087 -2.276 1.00 97.88 82 LYS A O 1
ATOM 664 N N . GLU A 1 83 ? 1.928 -8.128 -1.677 1.00 97.69 83 GLU A N 1
ATOM 665 C CA . GLU A 1 83 ? 1.963 -9.110 -2.764 1.00 97.69 83 GLU A CA 1
ATOM 666 C C . GLU A 1 83 ? 1.785 -8.442 -4.132 1.00 97.69 83 GLU A C 1
ATOM 668 O O . GLU A 1 83 ? 2.568 -8.685 -5.057 1.00 97.69 83 GLU A O 1
ATOM 673 N N . LYS A 1 84 ? 0.819 -7.526 -4.237 1.00 97.44 84 LYS A N 1
ATOM 674 C CA . LYS A 1 84 ? 0.583 -6.738 -5.445 1.00 97.44 84 LYS A CA 1
ATOM 675 C C . LYS A 1 84 ? 1.795 -5.882 -5.802 1.00 97.44 84 LYS A C 1
ATOM 677 O O . LYS A 1 84 ? 2.276 -5.973 -6.926 1.00 97.44 84 LYS A O 1
ATOM 682 N N . ALA A 1 85 ? 2.355 -5.142 -4.842 1.00 97.19 85 ALA A N 1
ATOM 683 C CA . ALA A 1 85 ? 3.558 -4.340 -5.064 1.00 97.19 85 ALA A CA 1
ATOM 684 C C . ALA A 1 85 ? 4.753 -5.197 -5.511 1.00 97.19 85 ALA A C 1
ATOM 686 O O . ALA A 1 85 ? 5.516 -4.787 -6.382 1.00 97.19 85 ALA A O 1
ATOM 687 N N . ARG A 1 86 ? 4.912 -6.408 -4.958 1.00 97.25 86 ARG A N 1
ATOM 688 C CA . ARG A 1 86 ? 5.966 -7.341 -5.382 1.00 97.25 86 ARG A CA 1
ATOM 689 C C . ARG A 1 86 ? 5.756 -7.816 -6.819 1.00 97.25 86 ARG A C 1
ATOM 691 O O . ARG A 1 86 ? 6.714 -7.846 -7.586 1.00 97.25 86 ARG A O 1
ATOM 698 N N . THR A 1 87 ? 4.527 -8.171 -7.179 1.00 97.94 87 THR A N 1
ATOM 699 C CA . THR A 1 87 ? 4.176 -8.628 -8.532 1.00 97.94 87 THR A CA 1
ATOM 700 C C . THR A 1 87 ? 4.366 -7.511 -9.555 1.00 97.94 87 THR A C 1
ATOM 702 O O . THR A 1 87 ? 5.000 -7.719 -10.587 1.00 97.94 87 THR A O 1
ATOM 705 N N . GLU A 1 88 ? 3.892 -6.304 -9.246 1.00 97.19 88 GLU A N 1
ATOM 706 C CA . GLU A 1 88 ? 4.064 -5.120 -10.090 1.00 97.19 88 GLU A CA 1
ATOM 707 C C . GLU A 1 88 ? 5.537 -4.732 -10.237 1.00 97.19 88 GLU A C 1
ATOM 709 O O . GLU A 1 88 ? 5.968 -4.404 -11.339 1.00 97.19 88 GLU A O 1
ATOM 714 N N . ALA A 1 89 ? 6.337 -4.828 -9.171 1.00 97.81 89 ALA A N 1
ATOM 715 C CA . ALA A 1 89 ? 7.773 -4.569 -9.244 1.00 97.81 89 ALA A CA 1
ATOM 716 C C . ALA A 1 89 ? 8.485 -5.545 -10.193 1.00 97.81 89 ALA A C 1
ATOM 718 O O . ALA A 1 89 ? 9.311 -5.119 -10.999 1.00 97.81 89 ALA A O 1
ATOM 719 N N . VAL A 1 90 ? 8.152 -6.840 -10.132 1.00 97.69 90 VAL A N 1
ATOM 720 C CA . VAL A 1 90 ? 8.693 -7.841 -11.068 1.00 97.69 90 VAL A CA 1
ATOM 721 C C . VAL A 1 90 ? 8.263 -7.519 -12.499 1.00 97.69 90 VAL A C 1
ATOM 723 O O . VAL A 1 90 ? 9.113 -7.438 -13.382 1.00 97.69 90 VAL A O 1
ATOM 726 N N . ALA A 1 91 ? 6.976 -7.240 -12.718 1.00 97.94 91 ALA A N 1
ATOM 727 C CA . ALA A 1 91 ? 6.453 -6.897 -14.039 1.00 97.94 91 ALA A CA 1
ATOM 728 C C . ALA A 1 91 ? 7.109 -5.633 -14.623 1.00 97.94 91 ALA A C 1
ATOM 730 O O . ALA A 1 91 ? 7.425 -5.595 -15.811 1.00 97.94 91 ALA A O 1
ATOM 731 N N . LEU A 1 92 ? 7.358 -4.617 -13.790 1.00 98.25 92 LEU A N 1
ATOM 732 C CA . LEU A 1 92 ? 8.036 -3.383 -14.184 1.00 98.25 92 LEU A CA 1
ATOM 733 C C . LEU A 1 92 ? 9.484 -3.647 -14.609 1.00 98.25 92 LEU A C 1
ATOM 735 O O . LEU A 1 92 ? 9.928 -3.126 -15.630 1.00 98.25 92 LEU A O 1
ATOM 739 N N . VAL A 1 93 ? 10.217 -4.463 -13.846 1.00 98.12 93 VAL A N 1
ATOM 740 C CA . VAL A 1 93 ? 11.595 -4.845 -14.189 1.00 98.12 93 VAL A CA 1
ATOM 741 C C . VAL A 1 93 ? 11.626 -5.636 -15.496 1.00 98.12 93 VAL A C 1
ATOM 743 O O . VAL A 1 93 ? 12.479 -5.377 -16.344 1.00 98.12 93 VAL A O 1
ATOM 746 N N . ASP A 1 94 ? 10.693 -6.565 -15.689 1.00 98.06 94 ASP A N 1
ATOM 747 C CA . ASP A 1 94 ? 10.620 -7.371 -16.908 1.00 98.06 94 ASP A CA 1
ATOM 748 C C . ASP A 1 94 ? 10.209 -6.545 -18.135 1.00 98.06 94 ASP A C 1
ATOM 750 O O . ASP A 1 94 ? 10.719 -6.767 -19.233 1.00 98.06 94 ASP A O 1
ATOM 754 N N . GLU A 1 95 ? 9.322 -5.561 -17.976 1.00 97.69 95 GLU A N 1
ATOM 755 C CA . GLU A 1 95 ? 9.006 -4.589 -19.028 1.00 97.69 95 GLU A CA 1
ATOM 756 C C . GLU A 1 95 ? 10.225 -3.721 -19.367 1.00 97.69 95 GLU A C 1
ATOM 758 O O . GLU A 1 95 ? 10.576 -3.596 -20.539 1.00 97.69 95 GLU A O 1
ATOM 763 N N . ALA A 1 96 ? 10.927 -3.190 -18.361 1.00 97.56 96 ALA A N 1
ATOM 764 C CA . ALA A 1 96 ? 12.130 -2.389 -18.575 1.00 97.56 96 ALA A CA 1
ATOM 765 C C . ALA A 1 96 ? 13.227 -3.179 -19.309 1.00 97.56 96 ALA A C 1
ATOM 767 O O . ALA A 1 96 ? 13.879 -2.644 -20.205 1.00 97.56 96 ALA A O 1
ATOM 768 N N . ARG A 1 97 ? 13.397 -4.467 -18.981 1.00 97.69 97 ARG A N 1
ATOM 769 C CA . ARG A 1 97 ? 14.317 -5.369 -19.693 1.00 97.69 97 ARG A CA 1
ATOM 770 C C . ARG A 1 97 ? 13.913 -5.559 -21.150 1.00 97.69 97 ARG A C 1
ATOM 772 O O . ARG A 1 97 ? 14.742 -5.361 -22.028 1.00 97.69 97 ARG A O 1
ATOM 779 N N . ARG A 1 98 ? 12.635 -5.848 -21.421 1.00 97.81 98 ARG A N 1
ATOM 780 C CA . ARG A 1 98 ? 12.133 -5.992 -22.800 1.00 97.81 98 ARG A CA 1
ATOM 781 C C . ARG A 1 98 ? 12.326 -4.721 -23.623 1.00 97.81 98 ARG A C 1
ATOM 783 O O . ARG A 1 98 ? 12.684 -4.803 -24.795 1.00 97.81 98 ARG A O 1
ATOM 790 N N . GLN A 1 99 ? 12.110 -3.552 -23.023 1.00 97.81 99 GLN A N 1
ATOM 791 C CA . GLN A 1 99 ? 12.345 -2.270 -23.687 1.00 97.81 99 GLN A CA 1
ATOM 792 C C . GLN A 1 99 ? 13.830 -2.025 -23.964 1.00 97.81 99 GLN A C 1
ATOM 794 O O . GLN A 1 99 ? 14.168 -1.563 -25.053 1.00 97.81 99 GLN A O 1
ATOM 799 N N . ALA A 1 100 ? 14.710 -2.362 -23.018 1.00 97.81 100 ALA A N 1
ATOM 800 C CA . ALA A 1 100 ? 16.154 -2.276 -23.211 1.00 97.81 100 ALA A CA 1
ATOM 801 C C . ALA A 1 100 ? 16.623 -3.194 -24.351 1.00 97.81 100 ALA A C 1
ATOM 803 O O . ALA A 1 100 ? 17.297 -2.723 -25.264 1.00 97.81 100 ALA A O 1
ATOM 804 N N . ASP A 1 101 ? 16.183 -4.455 -24.367 1.00 97.81 101 ASP A N 1
ATOM 805 C CA . ASP A 1 101 ? 16.524 -5.415 -25.424 1.00 97.81 101 ASP A CA 1
ATOM 806 C C . ASP A 1 101 ? 16.033 -4.940 -26.803 1.00 97.81 101 ASP A C 1
ATOM 808 O O . ASP A 1 101 ? 16.754 -5.019 -27.801 1.00 97.81 101 ASP A O 1
ATOM 812 N N . ALA A 1 102 ? 14.815 -4.391 -26.868 1.00 98.00 102 ALA A N 1
ATOM 813 C CA . ALA A 1 102 ? 14.265 -3.832 -28.100 1.00 98.00 102 ALA A CA 1
ATOM 814 C C . ALA A 1 102 ? 15.059 -2.610 -28.594 1.00 98.00 102 ALA A C 1
ATOM 816 O O . ALA A 1 102 ? 15.264 -2.447 -29.801 1.00 98.00 102 ALA A O 1
ATOM 817 N N . LEU A 1 103 ? 15.511 -1.753 -27.674 1.00 98.00 103 LEU A N 1
ATOM 818 C CA . LEU A 1 103 ? 16.324 -0.582 -27.992 1.00 98.00 103 LEU A CA 1
ATOM 819 C C . LEU A 1 103 ? 17.713 -0.987 -28.496 1.00 98.00 103 LEU A C 1
ATOM 821 O O . LEU A 1 103 ? 18.175 -0.435 -29.498 1.00 98.00 103 LEU A O 1
ATOM 825 N N . ASP A 1 104 ? 18.337 -1.980 -27.867 1.00 98.06 104 ASP A N 1
ATOM 826 C CA . ASP A 1 104 ? 19.625 -2.533 -28.287 1.00 98.06 104 ASP A CA 1
ATOM 827 C C . ASP A 1 104 ? 19.544 -3.155 -29.682 1.00 98.06 104 ASP A C 1
ATOM 829 O O . ASP A 1 104 ? 20.391 -2.888 -30.540 1.00 98.06 104 ASP A O 1
ATOM 833 N N . GLU A 1 105 ? 18.501 -3.937 -29.955 1.00 98.00 105 GLU A N 1
ATOM 834 C CA . GLU A 1 105 ? 18.276 -4.525 -31.275 1.00 98.00 105 GLU A CA 1
ATOM 835 C C . GLU A 1 105 ? 18.045 -3.441 -32.341 1.00 98.00 105 GLU A C 1
ATOM 837 O O . GLU A 1 105 ? 18.621 -3.487 -33.433 1.00 98.00 105 GLU A O 1
ATOM 842 N N . ALA A 1 106 ? 17.261 -2.406 -32.026 1.00 97.75 106 ALA A N 1
ATOM 843 C CA . ALA A 1 106 ? 17.064 -1.271 -32.923 1.00 97.75 106 ALA A CA 1
ATOM 844 C C . ALA A 1 106 ? 18.376 -0.512 -33.194 1.00 97.75 106 ALA A C 1
ATOM 846 O O . ALA A 1 106 ? 18.641 -0.126 -34.338 1.00 97.75 106 ALA A O 1
ATOM 847 N N . ALA A 1 107 ? 19.215 -0.319 -32.174 1.00 97.44 107 ALA A N 1
ATOM 848 C CA . ALA A 1 107 ? 20.522 0.317 -32.308 1.00 97.44 107 ALA A CA 1
ATOM 849 C C . ALA A 1 107 ? 21.472 -0.518 -33.179 1.00 97.44 107 ALA A C 1
ATOM 851 O O . ALA A 1 107 ? 22.108 0.029 -34.084 1.00 97.44 107 ALA A O 1
ATOM 852 N N . ARG A 1 108 ? 21.512 -1.843 -32.983 1.00 97.62 108 ARG A N 1
ATOM 853 C CA . ARG A 1 108 ? 22.296 -2.774 -33.813 1.00 97.62 108 ARG A CA 1
ATOM 854 C C . ARG A 1 108 ? 21.869 -2.717 -35.275 1.00 97.62 108 ARG A C 1
ATOM 856 O O . ARG A 1 108 ? 22.718 -2.560 -36.147 1.00 97.62 108 ARG A O 1
ATOM 863 N N . ARG A 1 109 ? 20.563 -2.749 -35.556 1.00 97.94 109 ARG A N 1
ATOM 864 C CA . ARG A 1 109 ? 20.043 -2.628 -36.932 1.00 97.94 109 ARG A CA 1
ATOM 865 C C . ARG A 1 109 ? 20.423 -1.309 -37.588 1.00 97.94 109 ARG A C 1
ATOM 867 O O . ARG A 1 109 ? 20.798 -1.297 -38.758 1.00 97.94 109 ARG A O 1
ATOM 874 N N . ARG A 1 110 ? 20.346 -0.199 -36.848 1.00 97.62 110 ARG A N 1
ATOM 875 C CA . ARG A 1 110 ? 20.789 1.112 -37.346 1.00 97.62 110 ARG A CA 1
ATOM 876 C C . ARG A 1 110 ? 22.279 1.108 -37.660 1.00 97.62 110 ARG A C 1
ATOM 878 O O . ARG A 1 110 ? 22.656 1.563 -38.732 1.00 97.62 110 ARG A O 1
ATOM 885 N N . LEU A 1 111 ? 23.102 0.559 -36.768 1.00 97.69 111 LEU A N 1
ATOM 886 C CA . LEU A 1 111 ? 24.546 0.459 -36.970 1.00 97.69 111 LEU A CA 1
ATOM 887 C C . LEU A 1 111 ? 24.888 -0.346 -38.229 1.00 97.69 111 LEU A C 1
ATOM 889 O O . LEU A 1 111 ? 25.697 0.107 -39.034 1.00 97.69 111 LEU A O 1
ATOM 893 N N . GLU A 1 112 ? 24.262 -1.506 -38.424 1.00 97.62 112 GLU A N 1
ATOM 894 C CA . GLU A 1 112 ? 24.472 -2.320 -39.628 1.00 97.62 112 GLU A CA 1
ATOM 895 C C . GLU A 1 112 ? 23.995 -1.599 -40.898 1.00 97.62 112 GLU A C 1
ATOM 897 O O . GLU A 1 112 ? 24.679 -1.623 -41.922 1.00 97.62 112 GLU A O 1
ATOM 902 N N . GLY A 1 113 ? 22.877 -0.869 -40.825 1.00 97.88 113 GLY A N 1
ATOM 903 C CA . GLY A 1 113 ? 22.415 -0.014 -41.919 1.00 97.88 113 GLY A CA 1
ATOM 904 C C . GLY A 1 113 ? 23.414 1.089 -42.284 1.00 97.88 113 GLY A C 1
ATOM 905 O O . GLY A 1 113 ? 23.690 1.303 -43.464 1.00 97.88 113 GLY A O 1
ATOM 906 N N . GLU A 1 114 ? 23.994 1.765 -41.290 1.00 97.62 114 GLU A N 1
ATOM 907 C CA . GLU A 1 114 ? 25.017 2.794 -41.512 1.00 97.62 114 GLU A CA 1
ATOM 908 C C . GLU A 1 114 ? 26.324 2.212 -42.060 1.00 97.62 114 GLU A C 1
ATOM 910 O O . GLU A 1 114 ? 26.905 2.784 -42.982 1.00 97.62 114 GLU A O 1
ATOM 915 N N . LYS A 1 115 ? 26.762 1.040 -41.584 1.00 97.56 115 LYS A N 1
ATOM 916 C CA . LYS A 1 115 ? 27.917 0.334 -42.167 1.00 97.56 115 LYS A CA 1
ATOM 917 C C . LYS A 1 115 ? 27.683 0.000 -43.639 1.00 97.56 115 LYS A C 1
ATOM 919 O O . LYS A 1 115 ? 28.534 0.297 -44.474 1.00 97.56 115 LYS A O 1
ATOM 924 N N . ALA A 1 116 ? 26.512 -0.538 -43.980 1.00 97.50 116 ALA A N 1
ATOM 925 C CA . ALA A 1 116 ? 26.168 -0.854 -45.365 1.00 97.50 116 ALA A CA 1
ATOM 926 C C . ALA A 1 116 ? 26.138 0.401 -46.260 1.00 97.50 116 ALA A C 1
ATOM 928 O O . ALA A 1 116 ? 26.599 0.360 -47.405 1.00 97.50 116 ALA A O 1
ATOM 929 N N . ARG A 1 117 ? 25.641 1.535 -45.739 1.00 97.31 117 ARG A N 1
ATOM 930 C CA . ARG A 1 117 ? 25.693 2.841 -46.423 1.00 97.31 117 ARG A CA 1
ATOM 931 C C . ARG A 1 117 ? 27.130 3.304 -46.644 1.00 97.31 117 ARG A C 1
ATOM 933 O O . ARG A 1 117 ? 27.465 3.714 -47.753 1.00 97.31 117 ARG A O 1
ATOM 940 N N . LEU A 1 118 ? 27.979 3.197 -45.623 1.00 97.81 118 LEU A N 1
ATOM 941 C CA . LEU A 1 118 ? 29.396 3.551 -45.703 1.00 97.81 118 LEU A CA 1
ATOM 942 C C . LEU A 1 118 ? 30.113 2.732 -46.788 1.00 97.81 118 LEU A C 1
ATOM 944 O O . LEU A 1 118 ? 30.816 3.286 -47.630 1.00 97.81 118 LEU A O 1
ATOM 948 N N . GLU A 1 119 ? 29.887 1.419 -46.821 1.00 97.56 119 GLU A N 1
ATOM 949 C CA . GLU A 1 119 ? 30.450 0.546 -47.853 1.00 97.56 119 GLU A CA 1
ATOM 950 C C . GLU A 1 119 ? 29.945 0.890 -49.259 1.00 97.56 119 GLU A C 1
ATOM 952 O O . GLU A 1 119 ? 30.708 0.850 -50.226 1.00 97.56 119 GLU A O 1
ATOM 957 N N . ALA A 1 120 ? 28.663 1.241 -49.397 1.00 97.38 120 ALA A N 1
ATOM 958 C CA . ALA A 1 120 ? 28.111 1.685 -50.672 1.00 97.38 120 ALA A CA 1
ATOM 959 C C . ALA A 1 120 ? 28.777 2.983 -51.156 1.00 97.38 120 ALA A C 1
ATOM 961 O O . ALA A 1 120 ? 29.127 3.073 -52.334 1.00 97.38 120 ALA A O 1
ATOM 962 N N . LEU A 1 121 ? 29.023 3.937 -50.252 1.00 97.50 121 LEU A N 1
ATOM 963 C CA . LEU A 1 121 ? 29.744 5.175 -50.556 1.00 97.50 121 LEU A CA 1
ATOM 964 C C . LEU A 1 121 ? 31.194 4.907 -50.973 1.00 97.50 121 LEU A C 1
ATOM 966 O O . LEU A 1 121 ? 31.658 5.499 -51.946 1.00 97.50 121 LEU A O 1
ATOM 970 N N . PHE A 1 122 ? 31.903 3.988 -50.308 1.00 97.38 122 PHE A N 1
ATOM 971 C CA . PHE A 1 122 ? 33.257 3.610 -50.728 1.00 97.38 122 PHE A CA 1
ATOM 972 C C . PHE A 1 122 ? 33.278 3.002 -52.133 1.00 97.38 122 PHE A C 1
ATOM 974 O O . PHE A 1 122 ? 34.099 3.409 -52.954 1.00 97.38 122 PHE A O 1
ATOM 981 N N . ARG A 1 123 ? 32.337 2.101 -52.448 1.00 97.38 123 ARG A N 1
ATOM 982 C CA . ARG A 1 123 ? 32.199 1.541 -53.804 1.00 97.38 123 ARG A CA 1
ATOM 983 C C . ARG A 1 123 ? 31.857 2.614 -54.838 1.00 97.38 123 ARG A C 1
ATOM 985 O O . ARG A 1 123 ? 32.357 2.566 -55.958 1.00 97.38 123 ARG A O 1
ATOM 992 N N . GLN A 1 124 ? 31.007 3.578 -54.485 1.00 97.50 124 GLN A N 1
ATOM 993 C CA . GLN A 1 124 ? 30.676 4.700 -55.362 1.00 97.50 124 GLN A CA 1
ATOM 994 C C . GLN A 1 124 ? 31.903 5.578 -55.631 1.00 97.50 124 GLN A C 1
ATOM 996 O O . GLN A 1 124 ? 32.146 5.930 -56.784 1.00 97.50 124 GLN A O 1
ATOM 1001 N N . ARG A 1 125 ? 32.692 5.885 -54.594 1.00 97.69 125 ARG A N 1
ATOM 1002 C CA . ARG A 1 125 ? 33.949 6.633 -54.723 1.00 97.69 125 ARG A CA 1
ATOM 1003 C C . ARG A 1 125 ? 34.919 5.920 -55.661 1.00 97.69 125 ARG A C 1
ATOM 1005 O O . ARG A 1 125 ? 35.419 6.538 -56.589 1.00 97.69 125 ARG A O 1
ATOM 1012 N N . GLU A 1 126 ? 35.146 4.626 -55.452 1.00 97.00 126 GLU A N 1
ATOM 1013 C CA . GLU A 1 126 ? 36.080 3.839 -56.266 1.00 97.00 126 GLU A CA 1
ATOM 1014 C C . GLU A 1 126 ? 35.662 3.790 -57.744 1.00 97.00 126 GLU A C 1
ATOM 1016 O O . GLU A 1 126 ? 36.487 3.993 -58.634 1.00 97.00 126 GLU A O 1
ATOM 1021 N N . ARG A 1 127 ? 34.362 3.615 -58.018 1.00 97.38 127 ARG A N 1
ATOM 1022 C CA . ARG A 1 127 ? 33.825 3.689 -59.387 1.00 97.38 127 ARG A CA 1
ATOM 1023 C C . ARG A 1 127 ? 34.041 5.062 -60.014 1.00 97.38 127 ARG A C 1
ATOM 1025 O O . ARG A 1 127 ? 34.431 5.136 -61.174 1.00 97.38 127 ARG A O 1
ATOM 1032 N N . PHE A 1 128 ? 33.800 6.133 -59.263 1.00 97.25 128 PHE A N 1
ATOM 1033 C CA . PHE A 1 128 ? 34.014 7.495 -59.745 1.00 97.25 128 PHE A CA 1
ATOM 1034 C C . PHE A 1 128 ? 35.496 7.760 -60.050 1.00 97.25 128 PHE A C 1
ATOM 1036 O O . PHE A 1 128 ? 35.821 8.307 -61.101 1.00 97.25 128 PHE A O 1
ATOM 1043 N N . GLU A 1 129 ? 36.405 7.322 -59.176 1.00 96.25 129 GLU A N 1
ATOM 1044 C CA . GLU A 1 129 ? 37.854 7.430 -59.389 1.00 96.25 129 GLU A CA 1
ATOM 1045 C C . GLU A 1 129 ? 38.304 6.681 -60.654 1.00 96.25 129 GLU A C 1
ATOM 1047 O O . GLU A 1 129 ? 39.087 7.222 -61.440 1.00 96.25 129 GLU A O 1
ATOM 1052 N N . GLN A 1 130 ? 37.788 5.469 -60.887 1.00 96.75 130 GLN A N 1
ATOM 1053 C CA . GLN A 1 130 ? 38.052 4.693 -62.106 1.00 96.75 130 GLN A CA 1
ATOM 1054 C C . GLN A 1 130 ? 37.514 5.405 -63.354 1.00 96.75 130 GLN A C 1
ATOM 1056 O O . GLN A 1 130 ? 38.268 5.625 -64.298 1.00 96.75 130 GLN A O 1
ATOM 1061 N N . GLN A 1 131 ? 36.255 5.854 -63.328 1.00 95.88 131 GLN A N 1
ATOM 1062 C CA . GLN A 1 131 ? 35.635 6.596 -64.433 1.00 9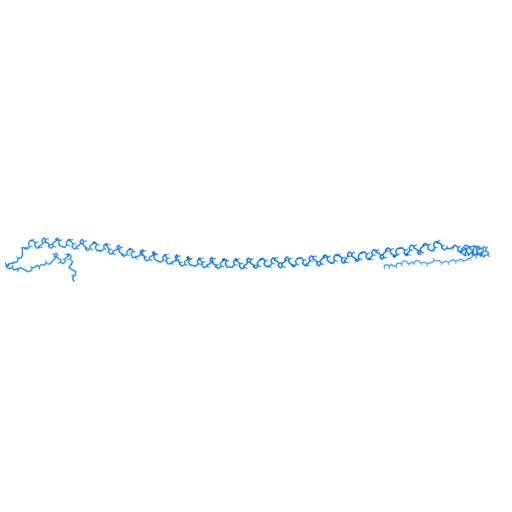5.88 131 GLN A CA 1
ATOM 1063 C C . GLN A 1 131 ? 36.416 7.868 -64.788 1.00 95.88 131 GLN A C 1
ATOM 1065 O O . GLN A 1 131 ? 36.655 8.145 -65.963 1.00 95.88 131 GLN A O 1
ATOM 1070 N N . MET A 1 132 ? 36.856 8.627 -63.782 1.00 96.50 132 MET A N 1
ATOM 1071 C CA . MET A 1 132 ? 37.671 9.825 -63.985 1.00 96.50 132 MET A CA 1
ATOM 1072 C C . MET A 1 132 ? 39.045 9.491 -64.568 1.00 96.50 132 MET A C 1
ATOM 1074 O O . MET A 1 132 ? 39.511 10.183 -65.474 1.00 96.50 132 MET A O 1
ATOM 1078 N N . ARG A 1 133 ? 39.697 8.426 -64.088 1.00 95.50 133 ARG A N 1
ATOM 1079 C CA . ARG A 1 133 ? 40.980 7.967 -64.637 1.00 95.50 133 ARG A CA 1
ATOM 1080 C C . ARG A 1 133 ? 40.843 7.567 -66.106 1.00 95.50 133 ARG A C 1
ATOM 1082 O O . ARG A 1 133 ? 41.673 7.980 -66.914 1.00 95.50 133 ARG A O 1
ATOM 1089 N N . ASP A 1 134 ? 39.799 6.824 -66.454 1.00 95.44 134 ASP A N 1
ATOM 1090 C CA . ASP A 1 134 ? 39.535 6.402 -67.831 1.00 95.44 134 ASP A CA 1
ATOM 1091 C C . ASP A 1 134 ? 39.251 7.599 -68.744 1.00 95.44 134 ASP A C 1
ATOM 1093 O O . ASP A 1 134 ? 39.803 7.683 -69.845 1.00 95.44 134 ASP A O 1
ATOM 1097 N N . LEU A 1 135 ? 38.469 8.573 -68.265 1.00 96.12 135 LEU A N 1
ATOM 1098 C CA . LEU A 1 135 ? 38.194 9.818 -68.983 1.00 96.12 135 LEU A CA 1
ATOM 1099 C C . LEU A 1 135 ? 39.480 10.607 -69.261 1.00 96.12 135 LEU A C 1
ATOM 1101 O O . LEU A 1 135 ? 39.699 11.054 -70.390 1.00 96.12 135 LEU A O 1
ATOM 1105 N N . LEU A 1 136 ? 40.346 10.760 -68.256 1.00 95.44 136 LEU A N 1
ATOM 1106 C CA . LEU A 1 136 ? 41.625 11.458 -68.399 1.00 95.44 136 LEU A CA 1
ATOM 1107 C C . LEU A 1 136 ? 42.569 10.724 -69.356 1.00 95.44 136 LEU A C 1
ATOM 1109 O O . LEU A 1 136 ? 43.200 11.364 -70.195 1.00 95.44 136 LEU A O 1
ATOM 1113 N N . LEU A 1 137 ? 42.643 9.392 -69.283 1.00 94.44 137 LEU A N 1
ATOM 1114 C CA . LEU A 1 137 ? 43.433 8.587 -70.219 1.00 94.44 137 LEU A CA 1
ATOM 1115 C C . LEU A 1 137 ? 42.914 8.716 -71.656 1.00 94.44 137 LEU A C 1
ATOM 1117 O O . LEU A 1 137 ? 43.719 8.800 -72.584 1.00 94.44 137 LEU A O 1
ATOM 1121 N N . ALA A 1 138 ? 41.595 8.767 -71.855 1.00 93.38 138 ALA A N 1
ATOM 1122 C CA . ALA A 1 138 ? 41.000 9.007 -73.167 1.00 93.38 138 ALA A CA 1
ATOM 1123 C C . ALA A 1 138 ? 41.388 10.389 -73.725 1.00 93.38 138 ALA A C 1
ATOM 1125 O O . ALA A 1 138 ? 41.834 10.479 -74.868 1.00 93.38 138 ALA A O 1
ATOM 1126 N N . HIS A 1 139 ? 41.316 11.447 -72.910 1.00 92.38 139 HIS A N 1
ATOM 1127 C CA . HIS A 1 139 ? 41.744 12.795 -73.311 1.00 92.38 139 HIS A CA 1
ATOM 1128 C C . HIS A 1 139 ? 43.250 12.870 -73.591 1.00 92.38 139 HIS A C 1
ATOM 1130 O O . HIS A 1 139 ? 43.670 13.471 -74.578 1.00 92.38 139 HIS A O 1
ATOM 1136 N N . ALA A 1 140 ? 44.074 12.213 -72.772 1.00 90.31 140 ALA A N 1
ATOM 1137 C CA . ALA A 1 140 ? 45.513 12.139 -72.996 1.00 90.31 140 ALA A CA 1
ATOM 1138 C C . ALA A 1 140 ? 45.854 11.410 -74.305 1.00 90.31 140 ALA A C 1
ATOM 1140 O O . ALA A 1 140 ? 46.790 11.805 -74.994 1.00 90.31 140 ALA A O 1
ATOM 1141 N N . ARG A 1 141 ? 45.101 10.367 -74.681 1.00 89.94 141 ARG A N 1
ATOM 1142 C CA . ARG A 1 141 ? 45.267 9.691 -75.980 1.00 89.94 141 ARG A CA 1
ATOM 1143 C C . ARG A 1 141 ? 44.917 10.599 -77.154 1.00 89.94 141 ARG A C 1
ATOM 1145 O O . ARG A 1 141 ? 45.635 10.564 -78.141 1.00 89.94 141 ARG A O 1
ATOM 1152 N N . LEU A 1 142 ? 43.864 11.411 -77.041 1.00 87.69 142 LEU A N 1
ATOM 1153 C CA . LEU A 1 142 ? 43.499 12.386 -78.076 1.00 87.69 142 LEU A CA 1
ATOM 1154 C C . LEU A 1 142 ? 44.585 13.452 -78.265 1.00 87.69 142 LEU A C 1
ATOM 1156 O O . LEU A 1 142 ? 44.931 13.768 -79.394 1.00 87.69 142 LEU A O 1
ATOM 1160 N N . LEU A 1 143 ? 45.153 13.972 -77.174 1.00 84.81 143 LEU A N 1
ATOM 1161 C CA . LEU A 1 143 ? 46.220 14.980 -77.233 1.00 84.81 143 LEU A CA 1
ATOM 1162 C C . LEU A 1 143 ? 47.557 14.427 -77.744 1.00 84.81 143 LEU A C 1
ATOM 1164 O O . LEU A 1 143 ? 48.316 15.152 -78.376 1.00 84.81 143 LEU A O 1
ATOM 1168 N N . ASN A 1 144 ? 47.857 13.161 -77.444 1.00 80.38 144 ASN A N 1
ATOM 1169 C CA . ASN A 1 144 ? 49.075 12.490 -77.903 1.00 80.38 144 ASN A CA 1
ATOM 1170 C C . ASN A 1 144 ? 48.905 11.801 -79.265 1.00 80.38 144 ASN A C 1
ATOM 1172 O O . ASN A 1 144 ? 49.859 11.192 -79.754 1.00 80.38 144 ASN A O 1
ATOM 1176 N N . ALA A 1 145 ? 47.711 11.849 -79.866 1.00 76.19 145 ALA A N 1
ATOM 1177 C CA . ALA A 1 145 ? 47.542 11.429 -81.246 1.00 76.19 145 ALA A CA 1
ATOM 1178 C C . ALA A 1 145 ? 48.422 12.346 -82.112 1.00 76.19 145 ALA A C 1
ATOM 1180 O O . ALA A 1 145 ? 48.359 13.566 -81.940 1.00 76.19 145 ALA A O 1
ATOM 1181 N N . PRO A 1 146 ? 49.287 11.797 -82.983 1.00 62.22 146 PRO A N 1
ATOM 1182 C CA . PRO A 1 146 ? 50.091 12.627 -83.865 1.00 62.22 146 PRO A CA 1
ATOM 1183 C C . PRO A 1 146 ? 49.158 13.545 -84.658 1.00 62.22 146 PRO A C 1
ATOM 1185 O O . PRO A 1 146 ? 48.097 13.108 -85.106 1.00 62.22 146 PRO A O 1
A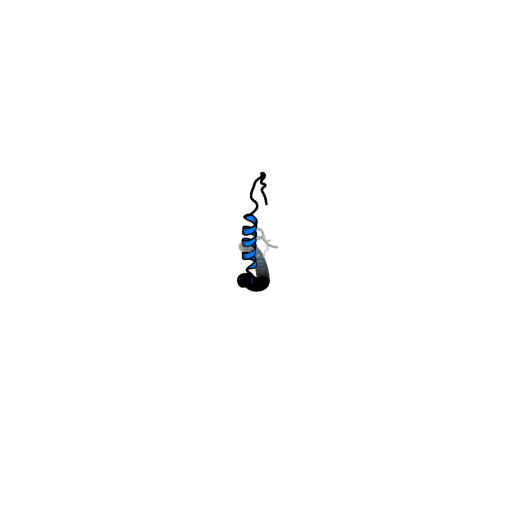TOM 1188 N N . ASP A 1 147 ? 49.540 14.819 -84.790 1.00 62.69 147 ASP A N 1
ATOM 1189 C CA . ASP A 1 147 ? 48.905 15.752 -85.721 1.00 62.69 147 ASP A CA 1
ATOM 1190 C C . ASP A 1 147 ? 49.147 15.187 -87.124 1.00 62.69 147 ASP A C 1
ATOM 1192 O O . ASP A 1 147 ? 50.157 15.467 -87.774 1.00 62.69 147 ASP A O 1
ATOM 1196 N N . ASP A 1 148 ? 48.268 14.280 -87.551 1.00 55.47 148 ASP A N 1
ATOM 1197 C CA . ASP A 1 148 ? 48.126 13.874 -88.933 1.00 55.47 148 ASP A CA 1
ATOM 1198 C C . ASP A 1 148 ? 47.787 15.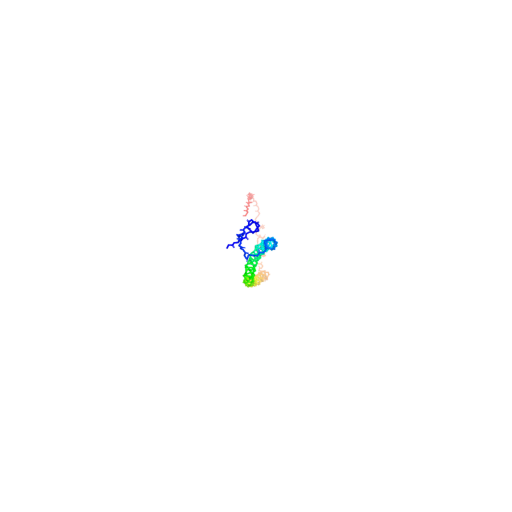170 -89.671 1.00 55.47 148 ASP A C 1
ATOM 1200 O O . ASP A 1 148 ? 46.615 15.535 -89.765 1.00 55.47 148 ASP A O 1
ATOM 1204 N N . GLY A 1 149 ? 48.808 15.879 -90.168 1.00 54.75 149 GLY A N 1
ATOM 1205 C CA . GLY A 1 149 ? 48.749 17.214 -90.784 1.00 54.75 149 GLY A CA 1
ATOM 1206 C C . GLY A 1 149 ? 47.751 17.396 -91.940 1.00 54.75 149 GLY A C 1
ATOM 1207 O O . GLY A 1 149 ? 47.657 18.473 -92.518 1.00 54.75 149 GLY A O 1
ATOM 1208 N N . ARG A 1 150 ? 46.920 16.391 -92.214 1.00 52.91 150 ARG A N 1
ATOM 1209 C CA . ARG A 1 150 ? 45.738 16.407 -93.075 1.00 52.91 150 ARG A CA 1
ATOM 1210 C C . ARG A 1 150 ? 44.747 17.528 -92.741 1.00 52.91 150 ARG A C 1
ATOM 1212 O O . ARG A 1 150 ? 44.036 17.974 -93.636 1.00 52.91 150 ARG A O 1
ATOM 1219 N N . GLY A 1 151 ? 44.700 18.007 -91.493 1.00 53.09 151 GLY A N 1
ATOM 1220 C CA . GLY A 1 151 ? 43.858 19.147 -91.105 1.00 53.09 151 GLY A CA 1
ATOM 1221 C C . GLY A 1 151 ? 44.380 20.510 -91.580 1.00 53.09 151 GLY A C 1
ATOM 1222 O O . GLY A 1 151 ? 43.584 21.402 -91.870 1.00 53.09 151 GLY A O 1
ATOM 1223 N N . ARG A 1 152 ? 45.705 20.677 -91.702 1.00 53.91 152 ARG A N 1
ATOM 1224 C CA . ARG A 1 152 ? 46.317 21.922 -92.204 1.00 53.91 152 ARG A CA 1
ATOM 1225 C C . ARG A 1 152 ? 46.300 21.972 -93.731 1.00 53.91 152 ARG A C 1
ATOM 1227 O O . ARG A 1 152 ? 45.969 23.014 -94.290 1.00 53.91 152 ARG A O 1
ATOM 1234 N N . ASP A 1 153 ? 46.509 20.830 -94.383 1.00 54.78 153 ASP A N 1
ATOM 1235 C CA . ASP A 1 153 ? 46.499 20.733 -95.848 1.00 54.78 153 ASP A CA 1
ATOM 1236 C C . ASP A 1 153 ? 45.104 20.986 -96.456 1.00 54.78 153 ASP A C 1
ATOM 1238 O O . ASP A 1 153 ? 44.989 21.588 -97.524 1.00 54.78 153 ASP A O 1
ATOM 1242 N N . ALA A 1 154 ? 44.023 20.586 -95.772 1.00 55.50 154 ALA A N 1
ATOM 1243 C CA . ALA A 1 154 ? 42.652 20.833 -96.234 1.00 55.50 154 ALA A CA 1
ATOM 1244 C C . ALA A 1 154 ? 42.239 22.316 -96.132 1.00 55.50 154 ALA A C 1
ATOM 1246 O O . ALA A 1 154 ? 41.502 22.821 -96.983 1.00 55.50 154 ALA A O 1
ATOM 1247 N N . LEU A 1 155 ? 42.738 23.034 -95.119 1.00 56.09 155 LEU A N 1
ATOM 1248 C CA . LEU A 1 155 ? 42.476 24.466 -94.956 1.00 56.09 155 LEU A CA 1
ATOM 1249 C C . LEU A 1 155 ? 43.230 25.293 -96.005 1.00 56.09 155 LEU A C 1
ATOM 1251 O O . LEU A 1 155 ? 42.631 26.210 -96.569 1.00 56.09 155 LEU A O 1
ATOM 1255 N N . ASP A 1 156 ? 44.468 24.923 -96.347 1.00 57.81 156 ASP A N 1
ATOM 1256 C CA . ASP A 1 156 ? 45.227 25.565 -97.430 1.00 57.81 156 ASP A CA 1
ATOM 1257 C C . ASP A 1 156 ? 44.643 25.271 -98.822 1.00 57.81 156 ASP A C 1
ATOM 1259 O O . ASP A 1 156 ? 44.556 26.180 -99.651 1.00 57.81 156 ASP A O 1
ATOM 1263 N N . GLN A 1 157 ? 44.135 24.057 -99.074 1.00 57.75 157 GLN A N 1
ATOM 1264 C CA . GLN A 1 157 ? 43.439 23.742 -100.333 1.00 57.75 157 GLN A CA 1
ATOM 1265 C C . GLN A 1 157 ? 42.115 24.506 -100.478 1.00 57.75 157 GLN A C 1
ATOM 1267 O O . GLN A 1 157 ? 41.808 24.988 -101.567 1.00 57.75 157 GLN A O 1
ATOM 1272 N N . SER A 1 158 ? 41.354 24.703 -99.394 1.00 56.94 158 SER A N 1
ATOM 1273 C CA . SER A 1 158 ? 40.137 25.533 -99.439 1.00 56.94 158 SER A CA 1
ATOM 1274 C C . SER A 1 158 ? 40.447 27.015 -99.693 1.00 56.94 158 SER A C 1
ATOM 1276 O O . SER A 1 158 ? 39.709 27.694 -100.405 1.00 56.94 158 SER A O 1
ATOM 1278 N N . ARG A 1 159 ? 41.582 27.509 -99.179 1.00 55.66 159 ARG A N 1
ATOM 1279 C CA . ARG A 1 159 ? 42.058 28.883 -99.385 1.00 55.66 159 ARG A CA 1
ATOM 1280 C C . ARG A 1 159 ? 42.570 29.119 -100.805 1.00 55.66 159 ARG A C 1
ATOM 1282 O O . ARG A 1 159 ? 42.378 30.210 -101.333 1.00 55.66 159 ARG A O 1
ATOM 1289 N N . ALA A 1 160 ? 43.171 28.103 -101.425 1.00 57.66 160 ALA A N 1
ATOM 1290 C CA . ALA A 1 160 ? 43.572 28.133 -102.829 1.00 57.66 160 ALA A CA 1
ATOM 1291 C C . ALA A 1 160 ? 42.361 28.091 -103.782 1.00 57.66 160 ALA A C 1
ATOM 1293 O O . ALA A 1 160 ? 42.356 28.792 -104.787 1.00 57.66 160 ALA A O 1
ATOM 1294 N N . LEU A 1 161 ? 41.305 27.343 -103.439 1.00 57.09 161 LEU A N 1
ATOM 1295 C CA . LEU A 1 161 ? 40.076 27.257 -104.242 1.00 57.09 161 LEU A CA 1
ATOM 1296 C C . LEU A 1 161 ? 39.153 28.481 -104.085 1.00 57.09 161 LEU A C 1
ATOM 1298 O O . LEU A 1 161 ? 38.427 28.821 -105.015 1.00 57.09 161 LEU A O 1
ATOM 1302 N N . ALA A 1 162 ? 39.202 29.183 -102.948 1.00 57.62 162 ALA A N 1
ATOM 1303 C CA . ALA A 1 162 ? 38.434 30.413 -102.716 1.00 57.62 162 ALA A CA 1
ATOM 1304 C C . ALA A 1 162 ? 39.037 31.671 -103.382 1.00 57.62 162 ALA A C 1
ATOM 1306 O O . ALA A 1 162 ? 38.399 32.722 -103.396 1.00 57.62 162 ALA A O 1
ATOM 1307 N N . GLY A 1 163 ? 40.254 31.589 -103.933 1.00 51.84 163 GLY A N 1
ATOM 1308 C CA . GLY A 1 163 ? 40.918 32.705 -104.618 1.00 51.84 163 GLY A CA 1
ATOM 1309 C C . GLY A 1 163 ? 40.531 32.898 -106.090 1.00 51.84 163 GLY A C 1
ATOM 1310 O O . GLY A 1 163 ? 40.910 33.914 -106.667 1.00 51.84 163 GLY A O 1
ATOM 1311 N N . GLU A 1 164 ? 39.791 31.963 -106.702 1.00 54.66 164 GLU A N 1
ATOM 1312 C CA . GLU A 1 164 ? 39.612 31.913 -108.166 1.00 54.66 164 GLU A CA 1
ATOM 1313 C C . GLU A 1 164 ? 38.164 31.907 -108.685 1.00 54.66 164 GLU A C 1
ATOM 1315 O O . GLU A 1 164 ? 37.964 31.755 -109.886 1.00 54.66 164 GLU A O 1
ATOM 1320 N N . GLN A 1 165 ? 37.142 32.148 -107.857 1.00 45.91 165 GLN A N 1
ATOM 1321 C CA . GLN A 1 165 ? 35.803 32.500 -108.361 1.00 45.91 165 GLN A CA 1
ATOM 1322 C C . GLN A 1 165 ? 35.185 33.581 -107.480 1.00 45.91 165 GLN A C 1
ATOM 1324 O O . GLN A 1 165 ? 34.682 33.329 -106.389 1.00 45.91 165 GLN A O 1
ATOM 1329 N N . GLY A 1 166 ? 35.301 34.819 -107.954 1.00 40.84 166 GLY A N 1
ATOM 1330 C CA . GLY A 1 166 ? 34.608 35.948 -107.371 1.00 40.84 166 GLY A CA 1
ATOM 1331 C C . GLY A 1 166 ? 33.129 35.972 -107.730 1.00 40.84 166 GLY A C 1
ATOM 1332 O O . GLY A 1 166 ? 32.630 35.151 -108.492 1.00 40.84 166 GLY A O 1
ATOM 1333 N N . GLY A 1 167 ? 32.495 37.037 -107.256 1.00 39.97 167 GLY A N 1
ATOM 1334 C CA . GLY A 1 167 ? 31.352 37.606 -107.946 1.00 39.97 167 GLY A CA 1
ATOM 1335 C C . GLY A 1 167 ? 30.005 37.040 -107.528 1.00 39.97 167 GLY A C 1
ATOM 1336 O O . GLY A 1 167 ? 29.540 36.047 -108.063 1.00 39.97 167 GLY A O 1
ATOM 1337 N N . ASP A 1 168 ? 29.352 37.859 -106.712 1.00 39.41 168 ASP A N 1
ATOM 1338 C CA . ASP A 1 168 ? 27.965 38.264 -106.916 1.00 39.41 168 ASP A CA 1
ATOM 1339 C C . ASP A 1 168 ? 26.843 37.321 -106.456 1.00 39.41 168 ASP A C 1
ATOM 1341 O O . ASP A 1 168 ? 26.918 36.099 -106.476 1.00 39.41 168 ASP A O 1
ATOM 1345 N N . ALA A 1 169 ? 25.759 38.001 -106.095 1.00 38.91 169 ALA A N 1
ATOM 1346 C CA . ALA A 1 169 ? 24.417 37.527 -105.819 1.00 38.91 169 ALA A CA 1
ATOM 1347 C C . ALA A 1 169 ? 24.127 36.973 -104.410 1.00 38.91 169 ALA A C 1
ATOM 1349 O O . ALA A 1 169 ? 24.244 35.795 -104.098 1.00 38.91 169 ALA A O 1
ATOM 1350 N N . ALA A 1 170 ? 23.564 37.902 -103.632 1.00 41.09 170 ALA A N 1
ATOM 1351 C CA . ALA A 1 170 ? 22.198 37.809 -103.119 1.00 41.09 170 ALA A CA 1
ATOM 1352 C C . ALA A 1 170 ? 21.912 36.799 -101.995 1.00 41.09 170 ALA A C 1
ATOM 1354 O O . ALA A 1 170 ? 21.672 35.622 -102.213 1.00 41.09 170 ALA A O 1
ATOM 1355 N N . GLY A 1 171 ? 21.691 37.374 -100.811 1.00 41.00 171 GLY A N 1
ATOM 1356 C CA . GLY A 1 171 ? 20.309 37.609 -100.398 1.00 41.00 171 GLY A CA 1
ATOM 1357 C C . GLY A 1 171 ? 19.646 36.507 -99.575 1.00 41.00 171 GLY A C 1
ATOM 1358 O O . GLY A 1 171 ? 19.215 35.494 -100.107 1.00 41.00 171 GLY A O 1
ATOM 1359 N N . GLY A 1 172 ? 19.400 36.843 -98.307 1.00 42.12 172 GLY A N 1
ATOM 1360 C CA . GLY A 1 172 ? 18.258 36.344 -97.546 1.00 42.12 172 GLY A CA 1
ATOM 1361 C C . GLY A 1 172 ? 18.614 35.325 -96.478 1.00 42.12 172 GLY A C 1
ATOM 1362 O O . GL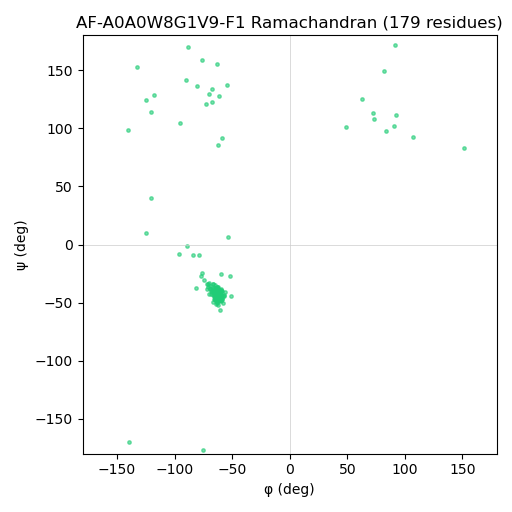Y A 1 172 ? 18.578 34.132 -96.744 1.00 42.12 172 GLY A O 1
ATOM 1363 N N . ASP A 1 173 ? 18.848 35.806 -95.255 1.00 40.88 173 ASP A N 1
ATOM 1364 C CA . ASP A 1 173 ? 18.698 34.981 -94.058 1.00 40.88 173 ASP A CA 1
ATOM 1365 C C . ASP A 1 173 ? 17.645 35.638 -93.157 1.00 40.88 173 ASP A C 1
ATOM 1367 O O . ASP A 1 173 ? 17.778 36.787 -92.724 1.00 40.88 173 ASP A O 1
ATOM 1371 N N . PHE A 1 174 ? 16.528 34.931 -93.007 1.00 41.31 174 PHE A N 1
ATOM 1372 C CA . PHE A 1 174 ? 15.300 35.352 -92.347 1.00 41.31 174 PHE A CA 1
ATOM 1373 C C . PHE A 1 174 ? 14.982 34.301 -91.270 1.00 41.31 174 PHE A C 1
ATOM 1375 O O . PHE A 1 174 ? 14.806 33.134 -91.605 1.00 41.31 174 PHE A O 1
ATOM 1382 N N . LEU A 1 175 ? 14.840 34.781 -90.024 1.00 48.69 175 LEU A N 1
ATOM 1383 C CA . LEU A 1 175 ? 14.186 34.178 -88.839 1.00 48.69 175 LEU A CA 1
ATOM 1384 C C . LEU A 1 175 ? 14.911 32.997 -88.165 1.00 48.69 175 LEU A C 1
ATOM 1386 O O . LEU A 1 175 ? 15.104 31.952 -88.765 1.00 48.69 175 LEU A O 1
ATOM 1390 N N . PHE A 1 176 ? 15.422 33.107 -86.931 1.00 43.88 176 PHE A N 1
ATOM 1391 C CA . PHE A 1 176 ? 14.791 33.441 -85.631 1.00 43.88 176 PHE A CA 1
ATOM 1392 C C . PHE A 1 176 ? 13.724 32.433 -85.163 1.00 43.88 176 PHE A C 1
ATOM 1394 O O . PHE A 1 176 ? 12.745 32.184 -85.861 1.00 43.88 176 PHE A O 1
ATOM 1401 N N . GLY A 1 177 ? 13.916 31.921 -83.942 1.00 44.19 177 GLY A N 1
ATOM 1402 C CA . GLY A 1 177 ? 12.992 31.067 -83.183 1.00 44.19 177 GLY A CA 1
ATOM 1403 C C . GLY A 1 177 ? 13.779 30.153 -82.233 1.00 44.19 177 GLY A C 1
ATOM 1404 O O . GLY A 1 177 ? 14.264 29.116 -82.670 1.00 44.19 177 GLY 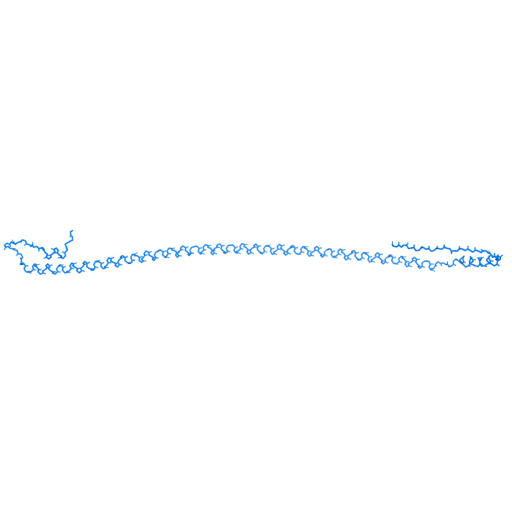A O 1
ATOM 1405 N N . GLU A 1 178 ? 14.192 30.600 -81.039 1.00 42.12 178 GLU A N 1
ATOM 1406 C CA . GLU A 1 178 ? 13.404 30.555 -79.780 1.00 42.12 178 GLU A CA 1
ATOM 1407 C C . GLU A 1 178 ? 12.801 29.162 -79.519 1.00 42.12 178 GLU A C 1
ATOM 1409 O O . GLU A 1 178 ? 11.915 28.724 -80.243 1.00 42.12 178 GLU A O 1
ATOM 1414 N N . GLU A 1 179 ? 13.424 28.373 -78.627 1.00 45.16 179 GLU A N 1
ATOM 1415 C CA . GLU A 1 179 ? 13.046 28.162 -77.199 1.00 45.16 179 GLU A CA 1
ATOM 1416 C C . GLU A 1 179 ? 12.076 26.955 -77.059 1.00 45.16 179 GLU A C 1
ATOM 1418 O O . GLU A 1 179 ? 11.550 26.487 -78.065 1.00 45.16 179 GLU A O 1
ATOM 1423 N N . PRO A 1 180 ? 11.712 26.454 -75.861 1.00 58.81 180 PRO A N 1
ATOM 1424 C CA . PRO A 1 180 ? 12.463 26.261 -74.612 1.00 58.81 180 PRO A CA 1
ATOM 1425 C C . PRO A 1 180 ? 12.122 24.917 -73.901 1.00 58.81 180 PRO A C 1
ATOM 1427 O O . PRO A 1 180 ? 11.349 24.104 -74.405 1.00 58.81 180 PRO A O 1
ATOM 1430 N N . ALA A 1 181 ? 12.625 24.825 -72.659 1.00 45.31 181 ALA A N 1
ATOM 1431 C CA . ALA A 1 181 ? 12.101 24.115 -71.476 1.00 45.31 181 ALA A CA 1
ATOM 1432 C C . ALA A 1 181 ? 12.468 22.635 -71.277 1.00 45.31 181 ALA A C 1
ATOM 1434 O O . ALA A 1 181 ? 11.859 21.744 -71.907 1.00 45.31 181 ALA A O 1
#

Solvent-accessible surface area (backbone atoms only — not comparable to full-atom values): 10622 Å² total; per-residue (Å²): 137,87,82,47,46,70,53,50,75,69,59,78,83,87,90,57,100,88,57,82,61,64,71,61,52,55,52,52,42,51,54,50,25,54,51,49,50,51,51,50,50,53,50,53,52,53,52,51,52,50,55,50,52,54,50,52,51,49,54,50,51,54,51,50,51,52,50,51,53,50,51,54,50,50,52,49,52,55,49,53,50,51,54,50,51,53,51,50,50,50,53,50,53,53,49,52,49,53,51,50,55,52,50,50,52,52,49,51,54,50,51,52,49,51,50,54,49,52,53,51,50,52,53,50,50,54,51,50,55,51,53,50,50,53,53,50,51,52,52,51,50,62,71,67,46,76,84,68,60,65,68,58,54,53,53,52,52,52,55,60,60,64,71,76,68,79,83,85,80,80,87,88,90,79,81,91,80,83,87,84,137